Protein AF-A0A958A3I3-F1 (afdb_monomer)

Secondary structure (DSSP, 8-state):
-EEES---STHHHHHHHTT--EEE----S-HHHHHHHHHHT--SSEEE---TTEE--HHHHHHHHHHHHH--SSEEEEEEEEPPSSTTPPPEEEEEEEEEETTS----BSSSS-BSHHHHHHTT--EEEEEEEEEE------HHHHHHHHHHHHHHHHHHHHH-TT-HHHHHHHHHHHHHTT-HHHHHHHHHHHHTS--TT--HHHHHHHHHHHHHHHHHTT-HHHHHHHHHHHHHHSTT-HHHHHHHHHHHHHTT-HHHHHHHHHHHTTS-S-SSS-PPPTTHHHHHHHHHHHHHHHHHHHTT-HHHHHHHHHHHHHHS-GGGHHHHHHHHHHHHHHTT-HHHHHHHHHHHHHT-

Foldseek 3Di:
DAEDQDDPDCPVVVCVVVVHDYHYDHDPLAPQVSVQVVLVPDDDQKAFDDDPQKDADPVLVVQVVVCVVVVPWQWEWAKEWEDADDPPDDIDIDIAGGMGGHPLPFTWDDRPPTHRVVVCVVSVTGYYYDHRYMYGDPYPDPLVSLLVVLVSNLVSLVVVCVVVVLPLVSLLSNLVSCLSNVVLVSNLVSLCSCQVDDNVPDDPVSNLVSLVSNLVSCVSVVPLVSNQVSLVVNCVSPVLPLVSLVVNLVSCVVVLNLVSSLVSLVSSVPRDQDDPPDRDDPLPSLQSNLSSLLSVLVVCVVVLNLPSSLVSLVSSCVSDDLLPNLSSLQSNLVSCVSVVNNVSSVVSNVSSVVSD

pLDDT: mean 91.36, std 10.21, range [40.75, 98.75]

Radius of gyration: 27.77 Å; Cα contacts (8 Å, |Δi|>4): 495; chains: 1; bounding box: 60×49×81 Å

Structure (mmCIF, N/CA/C/O backbone):
data_AF-A0A958A3I3-F1
#
_entry.id   AF-A0A958A3I3-F1
#
loop_
_atom_site.group_PDB
_atom_site.id
_atom_site.type_symbol
_atom_site.label_atom_id
_atom_site.label_alt_id
_atom_site.label_comp_id
_atom_site.label_asym_id
_atom_site.label_entity_id
_atom_site.label_seq_id
_atom_site.pdbx_PDB_ins_code
_atom_site.Cartn_x
_atom_site.Cartn_y
_atom_site.Cartn_z
_atom_site.occupancy
_atom_site.B_iso_or_equiv
_atom_site.auth_seq_id
_atom_site.auth_comp_id
_atom_site.auth_asym_id
_atom_site.auth_atom_id
_atom_site.pdbx_PDB_model_num
ATOM 1 N N . ILE A 1 1 ? 15.205 6.324 -29.341 1.00 93.69 1 ILE A N 1
ATOM 2 C CA . ILE A 1 1 ? 14.566 5.136 -29.962 1.00 93.69 1 ILE A CA 1
ATOM 3 C C . ILE A 1 1 ? 13.260 4.927 -29.231 1.00 93.69 1 ILE A C 1
ATOM 5 O O . ILE A 1 1 ? 13.263 5.082 -28.020 1.00 93.69 1 ILE A O 1
ATOM 9 N N . ILE A 1 2 ? 12.173 4.639 -29.939 1.00 95.44 2 ILE A N 1
ATOM 10 C CA . ILE A 1 2 ? 10.884 4.308 -29.327 1.00 95.44 2 ILE A CA 1
ATOM 11 C C . ILE A 1 2 ? 10.474 2.937 -29.846 1.00 95.44 2 ILE A C 1
ATOM 13 O O . ILE A 1 2 ? 10.465 2.722 -31.059 1.00 95.44 2 ILE A O 1
ATOM 17 N N . VAL A 1 3 ? 10.165 2.022 -28.932 1.00 96.06 3 VAL A N 1
ATOM 18 C CA . VAL A 1 3 ? 9.520 0.749 -29.254 1.00 96.06 3 VAL A CA 1
ATOM 19 C C . VAL A 1 3 ? 8.040 0.911 -28.951 1.00 96.06 3 VAL A C 1
ATOM 21 O O . VAL A 1 3 ? 7.637 0.968 -27.794 1.00 96.06 3 VAL A O 1
ATOM 24 N N . ASP A 1 4 ? 7.247 1.047 -30.007 1.00 95.88 4 ASP A N 1
ATOM 25 C CA . ASP A 1 4 ? 5.800 1.141 -29.918 1.00 95.88 4 ASP A CA 1
ATOM 26 C C . ASP A 1 4 ? 5.189 -0.255 -29.789 1.00 95.88 4 ASP A C 1
ATOM 28 O O . ASP A 1 4 ? 5.532 -1.164 -30.553 1.00 95.88 4 ASP A O 1
ATOM 32 N N . THR A 1 5 ? 4.284 -0.416 -28.824 1.00 94.69 5 THR A N 1
ATOM 33 C CA . THR A 1 5 ? 3.650 -1.705 -28.511 1.00 94.69 5 THR A CA 1
ATOM 34 C C . THR A 1 5 ? 2.234 -1.853 -29.073 1.00 94.69 5 THR A C 1
ATOM 36 O O . THR A 1 5 ? 1.539 -2.815 -28.745 1.00 94.69 5 THR A O 1
ATOM 39 N N . GLY A 1 6 ? 1.818 -0.939 -29.959 1.00 94.00 6 GLY A N 1
ATOM 40 C CA . GLY A 1 6 ? 0.502 -0.944 -30.597 1.00 94.00 6 GLY A CA 1
ATOM 41 C C . GLY A 1 6 ? -0.321 0.318 -30.341 1.00 94.00 6 GLY A C 1
ATOM 42 O O . GLY A 1 6 ? -1.536 0.212 -30.173 1.00 94.00 6 GLY A O 1
ATOM 43 N N . SER A 1 7 ? 0.305 1.499 -30.298 1.00 93.50 7 SER A N 1
ATOM 44 C CA . SER A 1 7 ? -0.432 2.766 -30.204 1.00 93.50 7 SER A CA 1
ATOM 45 C C . SER A 1 7 ? -1.344 2.943 -31.421 1.00 93.50 7 SER A C 1
ATOM 47 O O . SER A 1 7 ? -0.941 2.689 -32.557 1.00 93.50 7 SER A O 1
ATOM 49 N N . THR A 1 8 ? -2.578 3.391 -31.188 1.00 94.31 8 THR A N 1
ATOM 50 C CA . THR A 1 8 ? -3.593 3.602 -32.243 1.00 94.31 8 THR A CA 1
ATOM 51 C C . THR A 1 8 ? -3.912 5.076 -32.489 1.00 94.31 8 THR A C 1
ATOM 53 O O . THR A 1 8 ? -4.664 5.401 -33.406 1.00 94.31 8 THR A O 1
ATOM 56 N N . ASP A 1 9 ? -3.329 5.966 -31.690 1.00 94.50 9 ASP A N 1
ATOM 57 C CA . ASP A 1 9 ? -3.461 7.413 -31.797 1.00 94.50 9 ASP A CA 1
ATOM 58 C C . ASP A 1 9 ? -2.262 8.039 -32.543 1.00 94.50 9 ASP A C 1
ATOM 60 O O . ASP A 1 9 ? -1.478 7.370 -33.224 1.00 94.50 9 ASP A O 1
ATOM 64 N N . HIS A 1 10 ? -2.101 9.358 -32.426 1.00 96.12 10 HIS A N 1
ATOM 65 C CA . HIS A 1 10 ? -1.031 10.099 -33.093 1.00 96.12 10 HIS A CA 1
ATOM 66 C C . HIS A 1 10 ? 0.358 9.930 -32.448 1.00 96.12 10 HIS A C 1
ATOM 68 O O . HIS A 1 10 ? 1.307 10.558 -32.925 1.00 96.12 10 HIS A O 1
ATOM 74 N N . THR A 1 11 ? 0.526 9.083 -31.421 1.00 94.75 11 THR A N 1
ATOM 75 C CA . THR A 1 11 ? 1.795 8.911 -30.685 1.00 94.75 11 THR A CA 1
ATOM 76 C C . THR A 1 11 ? 2.975 8.639 -31.620 1.00 94.75 11 THR A C 1
ATOM 78 O O . THR A 1 11 ? 3.989 9.339 -31.574 1.00 94.75 11 THR A O 1
ATOM 81 N N . VAL A 1 12 ? 2.835 7.685 -32.547 1.00 96.25 12 VAL A N 1
ATOM 82 C CA . VAL A 1 12 ? 3.904 7.328 -33.499 1.00 96.25 12 VAL A CA 1
ATOM 83 C C . VAL A 1 12 ? 4.212 8.469 -34.472 1.00 96.25 12 VAL A C 1
ATOM 85 O O . VAL A 1 12 ? 5.377 8.711 -34.802 1.00 96.25 12 VAL A O 1
ATOM 88 N N . GLN A 1 13 ? 3.180 9.166 -34.949 1.00 97.06 13 GLN A N 1
ATOM 89 C CA . GLN A 1 13 ? 3.338 10.293 -35.867 1.00 97.06 13 GLN A CA 1
ATOM 90 C C . GLN A 1 13 ? 4.115 11.432 -35.196 1.00 97.06 13 GLN A C 1
ATOM 92 O O . GLN A 1 13 ? 5.077 11.933 -35.776 1.00 97.06 13 GLN A O 1
ATOM 97 N N . ILE A 1 14 ? 3.736 11.785 -33.965 1.00 96.81 14 ILE A N 1
ATOM 98 C CA . ILE A 1 14 ? 4.395 12.817 -33.158 1.00 96.81 14 ILE A CA 1
ATOM 99 C C . ILE A 1 14 ? 5.845 12.415 -32.868 1.00 96.81 14 ILE A C 1
ATOM 101 O O . ILE A 1 14 ? 6.768 13.183 -33.126 1.00 96.81 14 ILE A O 1
ATOM 105 N N . ALA A 1 15 ? 6.085 11.183 -32.415 1.00 96.00 15 ALA A N 1
ATOM 106 C CA . ALA A 1 15 ? 7.435 10.681 -32.166 1.00 96.00 15 ALA A CA 1
ATOM 107 C C . ALA A 1 15 ? 8.354 10.850 -33.391 1.00 96.00 15 ALA A C 1
ATOM 109 O O . ALA A 1 15 ? 9.480 11.344 -33.281 1.00 96.00 15 ALA A O 1
ATOM 110 N N . ARG A 1 16 ? 7.861 10.489 -34.582 1.00 96.94 16 ARG A N 1
ATOM 111 C CA . ARG A 1 16 ? 8.606 10.637 -35.840 1.00 96.94 16 ARG A CA 1
ATOM 112 C C . ARG A 1 16 ? 8.844 12.095 -36.223 1.00 96.94 16 ARG A C 1
ATOM 114 O O . ARG A 1 16 ? 9.926 12.387 -36.726 1.00 96.94 16 ARG A O 1
ATOM 121 N N . SER A 1 17 ? 7.900 13.007 -35.973 1.00 97.81 17 SER A N 1
ATOM 122 C CA . SER A 1 17 ? 8.107 14.434 -36.271 1.00 97.81 17 SER A CA 1
ATOM 123 C C . SER A 1 17 ? 9.214 15.064 -35.422 1.00 97.81 17 SER A C 1
ATOM 125 O O . SER A 1 17 ? 9.841 16.020 -35.861 1.00 97.81 17 SER A O 1
ATOM 127 N N . PHE A 1 18 ? 9.507 14.495 -34.248 1.00 96.56 18 PHE A N 1
ATOM 128 C CA . PHE A 1 18 ? 10.663 14.857 -33.418 1.00 96.56 18 PHE A CA 1
ATOM 129 C C . PHE A 1 18 ? 11.949 14.083 -33.773 1.00 96.56 18 PHE A C 1
ATOM 131 O O . PHE A 1 18 ? 12.939 14.155 -33.048 1.00 96.56 18 PHE A O 1
ATOM 138 N N . GLY A 1 19 ? 11.961 13.333 -34.881 1.00 96.06 19 GLY A N 1
ATOM 139 C CA . GLY A 1 19 ? 13.134 12.594 -35.356 1.00 96.06 19 GLY A CA 1
ATOM 140 C C . GLY A 1 19 ? 13.388 11.265 -34.641 1.00 96.06 19 GLY A C 1
ATOM 141 O O . GLY A 1 19 ? 14.461 10.678 -34.795 1.00 96.06 19 GLY A O 1
ATOM 142 N N . ALA A 1 20 ? 12.432 10.750 -33.859 1.00 95.44 20 ALA A N 1
ATOM 143 C CA . ALA A 1 20 ? 12.616 9.473 -33.184 1.00 95.44 20 ALA A CA 1
ATOM 144 C C . ALA A 1 20 ? 12.644 8.301 -34.181 1.00 95.44 20 ALA A C 1
ATOM 146 O O . ALA A 1 20 ? 11.758 8.138 -35.024 1.00 95.44 20 ALA A O 1
ATOM 147 N N . LYS A 1 21 ? 13.623 7.402 -34.019 1.00 95.19 21 LYS A N 1
ATOM 148 C CA . LYS A 1 21 ? 13.593 6.066 -34.629 1.00 95.19 21 LYS A CA 1
ATOM 149 C C . LYS A 1 21 ? 12.524 5.230 -33.923 1.00 95.19 21 LYS A C 1
ATOM 151 O O . LYS A 1 21 ? 12.750 4.788 -32.794 1.00 95.19 21 LYS A O 1
ATOM 156 N N . VAL A 1 22 ? 11.383 5.037 -34.584 1.00 96.50 22 VAL A N 1
ATOM 157 C CA . VAL A 1 22 ? 10.275 4.210 -34.082 1.00 96.50 22 VAL A CA 1
ATOM 158 C C . VAL A 1 22 ? 10.390 2.786 -34.623 1.00 96.50 22 VAL A C 1
ATOM 160 O O . VAL A 1 22 ? 10.509 2.580 -35.833 1.00 96.50 22 VAL A O 1
ATOM 163 N N . LYS A 1 23 ? 10.334 1.813 -33.718 1.00 96.19 23 LYS A N 1
ATOM 164 C CA . LYS A 1 23 ? 10.251 0.375 -33.977 1.00 96.19 23 LYS A CA 1
ATOM 165 C C . LYS A 1 23 ? 8.927 -0.142 -33.434 1.00 96.19 23 LYS A C 1
ATOM 167 O O . LYS A 1 23 ? 8.402 0.423 -32.484 1.00 96.19 23 LYS A O 1
ATOM 172 N N . TYR A 1 24 ? 8.412 -1.208 -34.030 1.00 96.44 24 TYR A N 1
ATOM 173 C CA . TYR A 1 24 ? 7.187 -1.847 -33.566 1.00 96.44 24 TYR A CA 1
ATOM 174 C C . TYR A 1 24 ? 7.528 -3.167 -32.900 1.00 96.44 24 TYR A C 1
ATOM 176 O O . TYR A 1 24 ? 8.283 -3.966 -33.456 1.00 96.44 24 TYR A O 1
ATOM 184 N N . PHE A 1 25 ? 6.939 -3.396 -31.738 1.00 96.38 25 PHE A N 1
ATOM 185 C CA . PHE A 1 25 ? 6.988 -4.662 -31.033 1.00 96.38 25 PHE A CA 1
ATOM 186 C C . PHE A 1 25 ? 5.559 -5.084 -30.730 1.00 96.38 25 PHE A C 1
ATOM 188 O O . PHE A 1 25 ? 4.802 -4.342 -30.116 1.00 96.38 25 PHE A O 1
ATOM 195 N N . ARG A 1 26 ? 5.153 -6.269 -31.183 1.00 95.62 26 ARG A N 1
ATOM 196 C CA . ARG A 1 26 ? 3.811 -6.766 -30.872 1.00 95.62 26 ARG A CA 1
ATOM 197 C C . ARG A 1 26 ? 3.706 -6.952 -29.359 1.00 95.62 26 ARG A C 1
ATOM 199 O O . ARG A 1 26 ? 4.540 -7.643 -28.789 1.00 95.62 26 ARG A O 1
ATOM 206 N N . TRP A 1 27 ? 2.682 -6.384 -28.724 1.00 94.19 27 TRP A N 1
ATOM 207 C CA . TRP A 1 27 ? 2.427 -6.624 -27.305 1.00 94.19 27 TRP A CA 1
ATOM 208 C C . TRP A 1 27 ? 2.256 -8.128 -27.030 1.00 94.19 27 TRP A C 1
ATOM 210 O O . TRP A 1 27 ? 1.377 -8.774 -27.607 1.00 94.19 27 TRP A O 1
ATOM 220 N N . VAL A 1 28 ? 3.114 -8.675 -26.165 1.00 93.56 28 VAL A N 1
ATOM 221 C CA . VAL A 1 28 ? 3.144 -10.100 -25.782 1.00 93.56 28 VAL A CA 1
ATOM 222 C C . VAL A 1 28 ? 2.874 -10.313 -24.292 1.00 93.56 28 VAL A C 1
ATOM 224 O O . VAL A 1 28 ? 3.283 -11.327 -23.743 1.00 93.56 28 VAL A O 1
ATOM 227 N N . ASN A 1 29 ? 2.189 -9.367 -23.637 1.00 93.12 29 ASN A N 1
ATOM 228 C CA . ASN A 1 29 ? 1.960 -9.393 -22.187 1.00 93.12 29 ASN A CA 1
ATOM 229 C C . ASN A 1 29 ? 3.255 -9.354 -21.354 1.00 93.12 29 ASN A C 1
ATOM 231 O O . ASN A 1 29 ? 3.304 -9.918 -20.269 1.00 93.12 29 ASN A O 1
ATOM 235 N N . ASP A 1 30 ? 4.293 -8.672 -21.844 1.00 95.00 30 ASP A N 1
ATOM 236 C CA . ASP A 1 30 ? 5.589 -8.579 -21.169 1.00 95.00 30 ASP A CA 1
ATOM 237 C C . ASP A 1 30 ? 6.223 -7.196 -21.407 1.00 95.00 30 ASP A C 1
ATOM 239 O O . ASP A 1 30 ? 6.660 -6.865 -22.517 1.00 95.00 30 ASP A O 1
ATOM 243 N N . PHE A 1 31 ? 6.247 -6.367 -20.357 1.00 94.75 31 PHE A N 1
ATOM 244 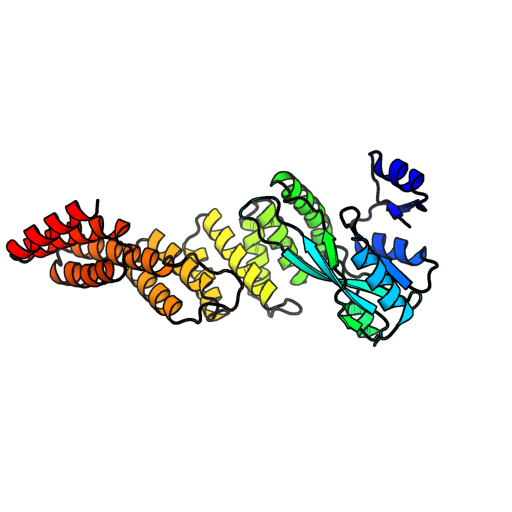C CA . PHE A 1 31 ? 6.878 -5.045 -20.381 1.00 94.75 31 PHE A CA 1
ATOM 245 C C . PHE A 1 31 ? 8.403 -5.133 -20.494 1.00 94.75 31 PHE A C 1
ATOM 247 O O . PHE A 1 31 ? 9.009 -4.334 -21.217 1.00 94.75 31 PHE A O 1
ATOM 254 N N . ALA A 1 32 ? 9.030 -6.106 -19.828 1.00 96.44 32 ALA A N 1
ATOM 255 C CA . ALA A 1 32 ? 10.469 -6.317 -19.912 1.00 96.44 32 ALA A CA 1
ATOM 256 C C . ALA A 1 32 ? 10.892 -6.677 -21.338 1.00 96.44 32 ALA A C 1
ATOM 258 O O . ALA A 1 32 ? 11.868 -6.119 -21.835 1.00 96.44 32 ALA A O 1
ATOM 259 N N . ALA A 1 33 ? 10.137 -7.529 -22.035 1.00 96.75 33 ALA A N 1
ATOM 260 C CA . ALA A 1 33 ? 10.409 -7.892 -23.421 1.00 96.75 33 ALA A CA 1
ATOM 261 C C . ALA A 1 33 ? 10.421 -6.658 -24.337 1.00 96.75 33 ALA A C 1
ATOM 263 O O . ALA A 1 33 ? 11.392 -6.443 -25.065 1.00 96.75 33 ALA A O 1
ATOM 264 N N . ALA A 1 34 ? 9.407 -5.792 -24.238 1.00 95.19 34 ALA A N 1
ATOM 265 C CA . ALA A 1 34 ? 9.340 -4.560 -25.028 1.00 95.19 34 ALA A CA 1
ATOM 266 C C . ALA A 1 34 ? 10.512 -3.606 -24.728 1.00 95.19 34 ALA A C 1
ATOM 268 O O . ALA A 1 34 ? 11.124 -3.048 -25.644 1.00 95.19 34 ALA A O 1
ATOM 269 N N . ARG A 1 35 ? 10.880 -3.446 -23.449 1.00 95.44 35 ARG A N 1
ATOM 270 C CA . ARG A 1 35 ? 12.047 -2.638 -23.056 1.00 95.44 35 ARG A CA 1
ATOM 271 C C . ARG A 1 35 ? 13.353 -3.230 -23.565 1.00 95.44 35 ARG A C 1
ATOM 273 O O . ARG A 1 35 ? 14.199 -2.489 -24.062 1.00 95.44 35 ARG A O 1
ATOM 280 N N . ASN A 1 36 ? 13.512 -4.546 -23.489 1.00 96.94 36 ASN A N 1
ATOM 281 C CA . ASN A 1 36 ? 14.707 -5.242 -23.953 1.00 96.94 36 ASN A CA 1
ATOM 282 C C . ASN A 1 36 ? 14.878 -5.112 -25.475 1.00 96.94 36 ASN A C 1
ATOM 284 O O . ASN A 1 36 ? 16.004 -4.931 -25.935 1.00 96.94 36 ASN A O 1
ATOM 288 N N . GLU A 1 37 ? 13.794 -5.089 -26.260 1.00 96.50 37 GLU A N 1
ATOM 289 C CA . GLU A 1 37 ? 13.874 -4.730 -27.685 1.00 96.50 37 GLU A CA 1
ATOM 290 C C . GLU A 1 37 ? 14.379 -3.299 -27.904 1.00 96.50 37 GLU A C 1
ATOM 292 O O . GLU A 1 37 ? 15.164 -3.052 -28.821 1.00 96.50 37 GLU A O 1
ATOM 297 N N . SER A 1 38 ? 14.000 -2.348 -27.043 1.00 94.31 38 SER A N 1
ATOM 298 C CA . SER A 1 38 ? 14.502 -0.972 -27.155 1.00 94.31 38 SER A CA 1
ATOM 299 C C . SER A 1 38 ? 16.007 -0.874 -26.880 1.00 94.31 38 SER A C 1
ATOM 301 O O . SER A 1 38 ? 16.702 -0.123 -27.568 1.00 94.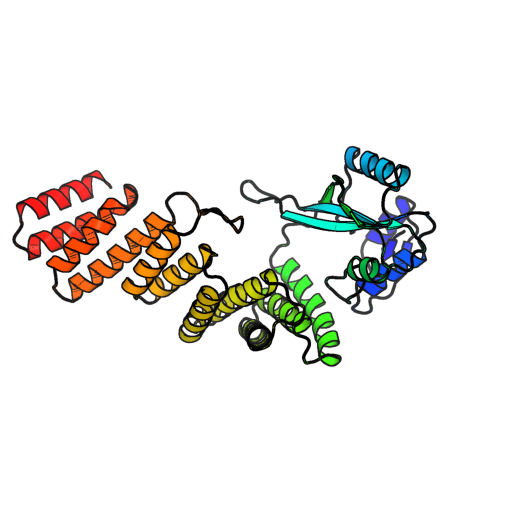31 38 SER A O 1
ATOM 303 N N . ILE A 1 39 ? 16.525 -1.679 -25.942 1.00 95.06 39 ILE A N 1
ATOM 304 C CA . ILE A 1 39 ? 17.954 -1.732 -25.597 1.00 95.06 39 ILE A CA 1
ATOM 305 C C . ILE A 1 39 ? 18.775 -2.277 -26.770 1.00 95.06 39 ILE A C 1
ATOM 307 O O . ILE A 1 39 ? 19.812 -1.707 -27.095 1.00 95.06 39 ILE A O 1
ATOM 311 N N . LYS A 1 40 ? 18.303 -3.330 -27.454 1.00 94.56 40 LYS A N 1
ATOM 312 C CA . LYS A 1 40 ? 19.000 -3.933 -28.612 1.00 94.56 40 LYS A CA 1
ATOM 313 C C . LYS A 1 40 ? 19.249 -2.945 -29.752 1.00 94.56 40 LYS A C 1
ATOM 315 O O . LYS A 1 40 ? 20.187 -3.102 -30.526 1.00 94.56 40 LYS A O 1
ATOM 320 N N . GLU A 1 41 ? 18.392 -1.939 -29.877 1.00 93.50 41 GLU A N 1
ATOM 321 C CA . GLU A 1 41 ? 18.482 -0.921 -30.922 1.00 93.50 41 GLU A CA 1
ATOM 322 C C . GLU A 1 41 ? 19.375 0.265 -30.523 1.00 93.50 41 GLU A C 1
ATOM 324 O O . GLU A 1 41 ? 19.682 1.104 -31.378 1.00 93.50 41 GLU A O 1
ATOM 329 N N . ALA A 1 42 ? 19.769 0.366 -29.248 1.00 93.56 42 ALA A N 1
ATOM 330 C CA . ALA A 1 42 ? 20.578 1.459 -28.724 1.00 93.56 42 ALA A CA 1
ATOM 331 C C . ALA A 1 42 ? 22.037 1.348 -29.190 1.00 93.56 42 ALA A C 1
ATOM 333 O O . ALA A 1 42 ? 22.690 0.326 -29.007 1.00 93.56 42 ALA A O 1
ATOM 334 N N . GLN A 1 43 ? 22.554 2.430 -29.780 1.00 92.69 43 GLN A N 1
ATOM 335 C CA . GLN A 1 43 ? 23.907 2.487 -30.357 1.00 92.69 43 GLN A CA 1
ATOM 336 C C . GLN A 1 43 ? 24.879 3.369 -29.564 1.00 92.69 43 GLN A C 1
ATOM 338 O O . GLN A 1 43 ? 26.060 3.402 -29.882 1.00 92.69 43 GLN A O 1
ATOM 343 N N . GLY A 1 44 ? 24.390 4.116 -28.571 1.00 94.44 44 GLY A N 1
ATOM 344 C CA . GLY A 1 44 ? 25.251 4.938 -27.721 1.00 94.44 44 GLY A CA 1
ATOM 345 C C . GLY A 1 44 ? 26.026 4.092 -26.712 1.00 94.44 44 GLY A C 1
ATOM 346 O O . GLY A 1 44 ? 25.587 2.997 -26.363 1.00 94.44 44 GLY A O 1
ATOM 347 N N . ASP A 1 45 ? 27.130 4.631 -26.191 1.00 96.62 45 ASP A N 1
ATOM 348 C CA . ASP A 1 45 ? 27.923 3.999 -25.120 1.00 96.62 45 ASP A CA 1
ATOM 349 C C . ASP A 1 45 ? 27.138 3.865 -23.806 1.00 96.62 45 ASP A C 1
ATOM 351 O O . ASP A 1 45 ? 27.448 3.035 -22.952 1.00 96.62 45 ASP A O 1
ATOM 355 N N . TRP A 1 46 ? 26.098 4.685 -23.655 1.00 97.56 46 TRP A N 1
ATOM 356 C CA . TRP A 1 46 ? 25.186 4.705 -22.522 1.00 97.56 46 TRP A CA 1
ATOM 357 C C . TRP A 1 46 ? 23.742 4.575 -22.996 1.00 97.56 46 TRP A C 1
ATOM 359 O O . TRP A 1 46 ? 23.347 5.145 -24.016 1.00 97.56 46 TRP A O 1
ATOM 369 N N . VAL A 1 47 ? 22.943 3.866 -22.207 1.00 97.25 47 VAL A N 1
ATOM 370 C CA . VAL A 1 47 ? 21.495 3.762 -22.354 1.00 97.25 47 VAL A CA 1
ATOM 371 C C . VAL A 1 47 ? 20.843 4.547 -21.226 1.00 97.25 47 VAL A C 1
ATOM 373 O O . VAL A 1 47 ? 21.083 4.283 -20.049 1.00 97.25 47 VAL A O 1
ATOM 376 N N . PHE A 1 48 ? 19.994 5.499 -21.601 1.00 96.38 48 PHE A N 1
ATOM 377 C CA . PHE A 1 48 ? 19.087 6.194 -20.698 1.00 96.38 48 PHE A CA 1
ATOM 378 C C . PHE A 1 48 ? 17.653 5.890 -21.126 1.00 96.38 48 PHE A C 1
ATOM 380 O O . PHE A 1 48 ? 17.302 6.139 -22.282 1.00 96.38 48 PHE A O 1
ATOM 387 N N . TRP A 1 49 ? 16.844 5.323 -20.230 1.00 94.88 49 TRP A N 1
ATOM 388 C CA . TRP A 1 49 ? 15.474 4.917 -20.549 1.00 94.88 49 TRP A CA 1
ATOM 389 C C . TRP A 1 49 ? 14.436 5.784 -19.832 1.00 94.88 49 TRP A C 1
ATOM 391 O O . TRP A 1 49 ? 14.603 6.175 -18.674 1.00 94.88 49 TRP A O 1
ATOM 401 N N . MET A 1 50 ? 13.340 6.060 -20.535 1.00 93.31 50 MET A N 1
ATOM 402 C CA . MET A 1 50 ? 12.247 6.917 -20.082 1.00 93.31 50 MET A CA 1
ATOM 403 C C . MET A 1 50 ? 10.904 6.277 -20.408 1.00 93.31 50 MET A C 1
ATOM 405 O O . MET A 1 50 ? 10.771 5.618 -21.443 1.00 93.31 50 MET A O 1
ATOM 409 N N . ASP A 1 51 ? 9.927 6.505 -19.540 1.00 91.56 51 ASP A N 1
ATOM 410 C CA . ASP A 1 51 ? 8.525 6.259 -19.843 1.00 91.56 51 ASP A CA 1
ATOM 411 C C . ASP A 1 51 ? 7.976 7.436 -20.678 1.00 91.56 51 ASP A C 1
ATOM 413 O O . ASP A 1 51 ? 8.566 8.520 -20.729 1.00 91.56 51 ASP A O 1
ATOM 417 N N . ALA A 1 52 ? 6.869 7.230 -21.397 1.00 89.44 52 ALA A N 1
ATOM 418 C CA . ALA A 1 52 ? 6.315 8.246 -22.306 1.00 89.44 52 ALA A CA 1
ATOM 419 C C . ALA A 1 52 ? 5.765 9.491 -21.576 1.00 89.44 52 ALA A C 1
ATOM 421 O O . ALA A 1 52 ? 5.562 10.538 -22.189 1.00 89.44 52 ALA A O 1
ATOM 422 N N . ASP A 1 53 ? 5.528 9.367 -20.274 1.00 89.19 53 ASP A N 1
ATOM 423 C CA . ASP A 1 53 ? 5.048 10.388 -19.350 1.00 89.19 53 ASP A CA 1
ATOM 424 C C . ASP A 1 53 ? 6.161 10.965 -18.456 1.00 89.19 53 ASP A C 1
ATOM 426 O O . ASP A 1 53 ? 5.874 11.761 -17.563 1.00 89.19 53 ASP A O 1
ATOM 430 N N . ASP A 1 54 ? 7.430 10.647 -18.720 1.00 93.00 54 ASP A N 1
ATOM 431 C CA . ASP A 1 54 ? 8.569 11.265 -18.040 1.00 93.00 54 ASP A CA 1
ATOM 432 C C . ASP A 1 54 ? 9.006 12.577 -18.722 1.00 93.00 54 ASP A C 1
ATOM 434 O O . ASP A 1 54 ? 8.995 12.726 -19.949 1.00 93.00 54 ASP A O 1
ATOM 438 N N . ARG A 1 55 ? 9.476 13.540 -17.924 1.00 92.81 55 ARG A N 1
ATOM 439 C CA . ARG A 1 55 ? 10.074 14.804 -18.368 1.00 92.81 55 ARG A CA 1
ATOM 440 C C . ARG A 1 55 ? 11.408 15.066 -17.685 1.00 92.81 55 ARG A C 1
ATOM 442 O O . ARG A 1 55 ? 11.643 14.700 -16.537 1.00 92.81 55 ARG A O 1
ATOM 449 N N . LEU A 1 56 ? 12.285 15.746 -18.420 1.00 93.50 56 LEU A N 1
ATOM 450 C CA . LEU A 1 56 ? 13.576 16.210 -17.923 1.00 93.50 56 LEU A CA 1
ATOM 451 C C . LEU A 1 56 ? 13.593 17.733 -17.893 1.00 93.50 56 LEU A C 1
ATOM 453 O O . LEU A 1 56 ? 13.244 18.384 -18.881 1.00 93.50 56 LEU A O 1
ATOM 457 N N . SER A 1 57 ? 14.078 18.296 -16.792 1.00 92.62 57 SER A N 1
ATOM 458 C CA . SER A 1 57 ? 14.436 19.710 -16.734 1.00 92.62 57 SER A CA 1
ATOM 459 C C . SER A 1 57 ? 15.785 19.965 -17.439 1.00 92.62 57 SER A C 1
ATOM 461 O O . SER A 1 57 ? 16.610 19.047 -17.553 1.00 92.62 57 SER A O 1
ATOM 463 N N . PRO A 1 58 ? 16.080 21.203 -17.883 1.00 94.56 58 PRO A N 1
ATOM 464 C CA . PRO A 1 58 ? 17.403 21.555 -18.414 1.00 94.56 58 PRO A CA 1
ATOM 465 C C . PRO A 1 58 ? 18.556 21.265 -17.435 1.00 94.56 58 PRO A C 1
ATOM 467 O O . PRO A 1 58 ? 19.658 20.886 -17.841 1.00 94.56 58 PRO A O 1
ATOM 470 N N . GLU A 1 59 ? 18.291 21.401 -16.136 1.00 93.75 59 GLU A N 1
ATOM 471 C CA . GLU A 1 59 ? 19.233 21.076 -15.066 1.00 93.75 59 GLU A CA 1
ATOM 472 C C . GLU A 1 59 ? 19.500 19.565 -15.003 1.00 93.75 59 GLU A C 1
ATOM 474 O O . GLU A 1 59 ? 20.657 19.140 -15.020 1.00 93.75 59 GLU A O 1
ATOM 479 N N . THR A 1 60 ? 18.445 18.742 -15.052 1.00 93.69 60 THR A N 1
ATOM 480 C CA . THR A 1 60 ? 18.542 17.274 -15.123 1.00 93.69 60 THR A CA 1
ATOM 481 C C . THR A 1 60 ? 19.376 16.830 -16.326 1.00 93.69 60 THR A C 1
ATOM 483 O O . THR A 1 60 ? 20.242 15.967 -16.192 1.00 93.69 60 THR A O 1
ATOM 486 N N . VAL A 1 61 ? 19.175 17.443 -17.498 1.00 95.00 61 VAL A N 1
ATOM 487 C CA . VAL A 1 61 ? 19.970 17.143 -18.705 1.00 95.00 61 VAL A CA 1
ATOM 488 C C . VAL A 1 61 ? 21.454 17.453 -18.489 1.00 95.00 61 VAL A C 1
ATOM 490 O O . VAL A 1 61 ? 22.316 16.699 -18.943 1.00 95.00 61 VAL A O 1
ATOM 493 N N . THR A 1 62 ? 21.768 18.542 -17.785 1.00 95.88 62 THR A N 1
ATOM 494 C CA . THR A 1 62 ? 23.153 18.911 -17.463 1.00 95.88 62 THR A CA 1
ATOM 495 C C . THR A 1 62 ? 23.796 17.878 -16.538 1.00 95.88 62 THR A C 1
ATOM 497 O O . THR A 1 62 ? 24.891 17.398 -16.836 1.00 95.88 62 THR A O 1
ATOM 500 N N . ARG A 1 63 ? 23.088 17.456 -15.482 1.00 95.06 63 ARG A N 1
ATOM 501 C CA . ARG A 1 63 ? 23.555 16.404 -14.565 1.00 95.06 63 ARG A CA 1
ATOM 502 C C . ARG A 1 63 ? 23.736 15.052 -15.258 1.00 95.06 63 ARG A C 1
ATOM 504 O O . ARG A 1 63 ? 24.752 14.397 -15.053 1.00 95.06 63 ARG A O 1
ATOM 511 N N . LEU A 1 64 ? 22.808 14.657 -16.134 1.00 95.38 64 LEU A N 1
ATOM 512 C CA . LEU A 1 64 ? 22.924 13.428 -16.935 1.00 95.38 64 LEU A CA 1
ATOM 513 C C . LEU A 1 64 ? 24.210 13.421 -17.770 1.00 95.38 64 LEU A C 1
ATOM 515 O O . LEU A 1 64 ? 24.947 12.436 -17.765 1.00 95.38 64 LEU A O 1
ATOM 519 N N . LYS A 1 65 ? 24.515 14.534 -18.449 1.00 95.50 65 LYS A N 1
ATOM 520 C CA . LYS A 1 65 ? 25.759 14.671 -19.221 1.00 95.50 65 LYS A CA 1
ATOM 521 C C . LYS A 1 65 ? 26.995 14.566 -18.329 1.00 95.50 65 LYS A C 1
ATOM 523 O O . LYS A 1 65 ? 27.952 13.900 -18.709 1.00 95.50 65 LYS A O 1
ATOM 528 N N . GLN A 1 66 ? 26.975 15.186 -17.150 1.00 95.31 66 GLN A N 1
ATOM 529 C CA . GLN A 1 66 ? 28.076 15.092 -16.188 1.00 95.31 66 GLN A CA 1
ATOM 530 C C . GLN A 1 66 ? 28.279 13.657 -15.692 1.00 95.31 66 GLN A C 1
ATOM 532 O O . GLN A 1 66 ? 29.411 13.185 -15.698 1.00 95.31 66 GLN A O 1
ATOM 537 N N . ALA A 1 67 ? 27.211 12.936 -15.338 1.00 95.00 67 ALA A N 1
ATOM 538 C CA . ALA A 1 67 ? 27.299 11.540 -14.907 1.00 95.00 67 ALA A CA 1
ATOM 539 C C . ALA A 1 67 ? 27.930 10.645 -15.988 1.00 95.00 67 ALA A C 1
ATOM 541 O O . ALA A 1 67 ? 28.831 9.860 -15.694 1.00 95.00 67 ALA A O 1
ATOM 542 N N . VAL A 1 68 ? 27.523 10.831 -17.248 1.00 95.94 68 VAL A N 1
ATOM 543 C CA . VAL A 1 68 ? 28.092 10.125 -18.408 1.00 95.94 68 VAL A CA 1
ATOM 544 C C . VAL A 1 68 ? 29.581 10.435 -18.601 1.00 95.94 68 VAL A C 1
ATOM 546 O O . VAL A 1 68 ? 30.361 9.514 -18.837 1.00 95.94 68 VAL A O 1
ATOM 549 N N . ILE A 1 69 ? 29.985 11.707 -18.492 1.00 95.56 69 ILE A N 1
ATOM 550 C CA . ILE A 1 69 ? 31.386 12.136 -18.657 1.00 95.56 69 ILE A CA 1
ATOM 551 C C . ILE A 1 69 ? 32.263 11.617 -17.513 1.00 95.56 69 ILE A C 1
ATOM 553 O O . ILE A 1 69 ? 33.362 11.126 -17.758 1.00 95.56 69 ILE A O 1
ATOM 557 N N . CYS A 1 70 ? 31.788 11.721 -16.270 1.00 93.56 70 CYS A N 1
ATOM 558 C CA . CYS A 1 70 ? 32.521 11.266 -15.093 1.00 93.56 70 CYS A CA 1
ATOM 559 C C . CYS A 1 70 ? 32.677 9.741 -15.076 1.00 93.56 70 CYS A C 1
ATOM 561 O O . CYS A 1 70 ? 33.736 9.247 -14.698 1.00 93.56 70 CYS A O 1
ATOM 563 N N . GLY A 1 71 ? 31.631 8.998 -15.461 1.00 92.19 71 GLY A N 1
ATOM 564 C CA . GLY A 1 71 ? 31.691 7.552 -15.689 1.00 92.19 71 GLY A CA 1
ATOM 565 C C . GLY A 1 71 ? 32.170 6.716 -14.496 1.00 92.19 71 GLY A C 1
ATOM 566 O O . GLY A 1 71 ? 32.766 5.663 -14.709 1.00 92.19 71 GLY A O 1
ATOM 567 N N . GLN A 1 72 ? 31.924 7.188 -13.269 1.00 94.00 72 GLN A N 1
ATOM 568 C CA . GLN A 1 72 ? 32.371 6.593 -11.998 1.00 94.00 72 GLN A CA 1
ATOM 569 C C . GLN A 1 72 ? 31.746 5.229 -11.666 1.00 94.00 72 GLN A C 1
ATOM 571 O O . GLN A 1 72 ? 32.243 4.542 -10.779 1.00 94.00 72 GLN A O 1
ATOM 576 N N . ALA A 1 73 ? 30.655 4.859 -12.335 1.00 96.44 73 ALA A N 1
ATOM 577 C CA . ALA A 1 73 ? 29.968 3.586 -12.155 1.00 96.44 73 ALA A CA 1
ATOM 578 C C . ALA A 1 73 ? 29.539 3.007 -13.512 1.00 96.44 73 ALA A C 1
ATOM 580 O O . ALA A 1 73 ? 29.605 3.686 -14.537 1.00 96.44 73 ALA A O 1
ATOM 581 N N . ASP A 1 74 ? 29.077 1.761 -13.522 1.00 97.88 74 ASP A N 1
ATOM 582 C CA . ASP A 1 74 ? 28.505 1.108 -14.702 1.00 97.88 74 ASP A CA 1
ATOM 583 C C . ASP A 1 74 ? 27.021 1.446 -14.880 1.00 97.88 74 ASP A C 1
ATOM 585 O O . ASP A 1 74 ? 26.514 1.480 -16.004 1.00 97.88 74 ASP A O 1
ATOM 589 N N . ALA A 1 75 ? 26.320 1.713 -13.776 1.00 97.44 75 ALA A N 1
ATOM 590 C CA . ALA A 1 75 ? 24.921 2.108 -13.766 1.00 97.44 75 ALA A CA 1
ATOM 591 C C . ALA A 1 75 ? 24.602 3.121 -12.660 1.00 97.44 75 ALA A C 1
ATOM 593 O O . ALA A 1 75 ? 25.245 3.167 -11.610 1.00 97.44 75 ALA A O 1
ATOM 594 N N . TYR A 1 76 ? 23.562 3.915 -12.896 1.00 97.12 76 TYR A N 1
ATOM 595 C CA . TYR A 1 76 ? 23.145 5.005 -12.031 1.00 97.12 76 TYR A CA 1
ATOM 596 C C . TYR A 1 76 ? 21.662 4.925 -11.677 1.00 97.12 76 TYR A C 1
ATOM 598 O O . TYR A 1 76 ? 20.784 4.815 -12.543 1.00 97.12 76 TYR A O 1
ATOM 606 N N . ILE A 1 77 ? 21.394 5.038 -10.379 1.00 96.44 77 ILE A N 1
ATOM 607 C CA . ILE A 1 77 ? 20.060 5.201 -9.811 1.00 96.44 77 ILE A CA 1
ATOM 608 C C . ILE A 1 77 ? 19.704 6.690 -9.829 1.00 96.44 77 ILE A C 1
ATOM 610 O O . ILE A 1 77 ? 20.469 7.532 -9.355 1.00 96.44 77 ILE A O 1
ATOM 614 N N . CYS A 1 78 ? 18.546 6.999 -10.407 1.00 95.50 78 CYS A N 1
ATOM 615 C CA . CYS A 1 78 ? 17.973 8.336 -10.509 1.00 95.50 78 CYS A CA 1
ATOM 616 C C . CYS A 1 78 ? 16.647 8.380 -9.747 1.00 95.50 78 CYS A C 1
ATOM 618 O O . CYS A 1 78 ? 15.923 7.380 -9.682 1.00 95.50 78 CYS A O 1
ATOM 620 N N . ARG A 1 79 ? 16.306 9.560 -9.235 1.00 94.56 79 ARG A N 1
ATOM 621 C CA . ARG A 1 79 ? 15.043 9.805 -8.548 1.00 94.56 79 ARG A CA 1
ATOM 622 C C . ARG A 1 79 ? 13.953 10.113 -9.571 1.00 94.56 79 ARG A C 1
ATOM 624 O O . ARG A 1 79 ? 14.093 11.037 -10.364 1.00 94.56 79 ARG A O 1
ATOM 631 N N . VAL A 1 80 ? 12.851 9.379 -9.540 1.00 91.62 80 VAL A N 1
ATOM 632 C CA . VAL A 1 80 ? 11.640 9.676 -10.316 1.00 91.62 80 VAL A CA 1
ATOM 633 C C . VAL A 1 80 ? 10.631 10.316 -9.372 1.00 91.62 80 VAL A C 1
ATOM 635 O O . VAL A 1 80 ? 10.329 9.737 -8.332 1.00 91.62 80 VAL A O 1
ATOM 638 N N . VAL A 1 81 ? 10.134 11.508 -9.696 1.00 89.44 81 VAL A N 1
ATOM 639 C CA . VAL A 1 81 ? 9.235 12.292 -8.838 1.00 89.44 81 VAL A CA 1
ATOM 640 C C . VAL A 1 81 ? 7.903 12.486 -9.538 1.00 89.44 81 VAL A C 1
ATOM 642 O O . VAL A 1 81 ? 7.841 13.073 -10.609 1.00 89.44 81 VAL A O 1
ATOM 645 N N . SER A 1 82 ? 6.825 12.024 -8.913 1.00 84.25 82 SER A N 1
ATOM 646 C CA . SER A 1 82 ? 5.457 12.331 -9.328 1.00 84.25 82 SER A CA 1
ATOM 647 C C . SER A 1 82 ? 4.939 13.494 -8.492 1.00 84.25 82 SER A C 1
ATOM 649 O O . SER A 1 82 ? 4.896 13.402 -7.261 1.00 84.25 82 SER A O 1
ATOM 651 N N . GLN A 1 83 ? 4.566 14.600 -9.137 1.00 71.44 83 GLN A N 1
ATOM 652 C CA . GLN A 1 83 ? 3.957 15.726 -8.432 1.00 71.44 83 GLN A CA 1
ATOM 653 C C . GLN A 1 83 ? 2.453 15.505 -8.277 1.00 71.44 83 GLN A C 1
ATOM 655 O O . GLN A 1 83 ? 1.740 15.297 -9.257 1.00 71.44 83 GLN A O 1
ATOM 660 N N . GLY A 1 84 ? 1.974 15.578 -7.037 1.00 62.66 84 GLY A N 1
ATOM 661 C CA . GLY A 1 84 ? 0.550 15.591 -6.744 1.00 62.66 84 GLY A CA 1
ATOM 662 C C . GLY A 1 84 ? -0.135 16.814 -7.360 1.00 62.66 84 GLY A C 1
ATOM 663 O O . GLY A 1 84 ? 0.362 17.934 -7.251 1.00 62.66 84 GLY A O 1
ATOM 664 N N . GLN A 1 85 ? -1.286 16.623 -8.001 1.00 54.88 85 GLN A N 1
ATOM 665 C CA . GLN A 1 85 ? -2.074 17.718 -8.572 1.00 54.88 85 GLN A CA 1
ATOM 666 C C . GLN A 1 85 ? -3.143 18.165 -7.570 1.00 54.88 85 GLN A C 1
ATOM 668 O O . GLN A 1 85 ? -4.264 17.663 -7.571 1.00 54.88 85 GLN A O 1
ATOM 673 N N . GLY A 1 86 ? -2.804 19.108 -6.690 1.00 51.81 86 GLY A N 1
ATOM 674 C CA . GLY A 1 86 ? -3.775 19.760 -5.808 1.00 51.81 86 GLY A CA 1
ATOM 675 C C . GLY A 1 86 ? -3.183 20.261 -4.487 1.00 51.81 86 GLY A C 1
ATOM 676 O O . GLY A 1 86 ? -2.083 19.863 -4.118 1.00 51.81 86 GLY A O 1
ATOM 677 N N . PRO A 1 87 ? -3.924 21.098 -3.737 1.00 40.75 87 PRO A N 1
ATOM 678 C CA . PRO A 1 87 ? -3.426 21.765 -2.527 1.00 40.75 87 PRO A CA 1
ATOM 679 C C . PRO A 1 87 ? -3.051 20.820 -1.368 1.00 40.75 87 PRO A C 1
ATOM 681 O O . PRO A 1 87 ? -2.389 21.263 -0.440 1.00 40.75 87 PRO A O 1
ATOM 684 N N . ASN A 1 88 ? -3.434 19.537 -1.431 1.00 47.38 88 ASN A N 1
ATOM 685 C CA . ASN A 1 88 ? -3.194 18.523 -0.393 1.00 47.38 88 ASN A CA 1
ATOM 686 C C . ASN A 1 88 ? -2.537 17.227 -0.919 1.00 47.38 88 ASN A C 1
ATOM 688 O O . ASN A 1 88 ? -2.565 16.214 -0.223 1.00 47.38 88 ASN A O 1
ATOM 692 N N . GLN A 1 89 ? -1.987 17.205 -2.139 1.00 56.59 89 GLN A N 1
ATOM 693 C CA . GLN A 1 89 ? -1.322 16.000 -2.651 1.00 56.59 89 GLN A CA 1
ATOM 694 C C . GLN A 1 89 ? 0.192 16.081 -2.431 1.00 56.59 89 GLN A C 1
ATOM 696 O O . GLN A 1 89 ? 0.848 17.019 -2.878 1.00 56.59 89 GLN A O 1
ATOM 701 N N . SER A 1 90 ? 0.743 15.089 -1.733 1.00 56.75 90 SER A N 1
ATOM 702 C CA . SER A 1 90 ? 2.181 14.929 -1.534 1.00 56.75 90 SER A CA 1
ATOM 703 C C . SER A 1 90 ? 2.869 14.486 -2.826 1.00 56.75 90 SER A C 1
ATOM 705 O O . SER A 1 90 ? 2.299 13.762 -3.644 1.00 56.75 90 SER A O 1
ATOM 707 N N . SER A 1 91 ? 4.118 14.915 -3.015 1.00 67.12 91 SER A N 1
ATOM 708 C CA . SER A 1 91 ? 4.981 14.339 -4.040 1.00 67.12 91 SER A CA 1
ATOM 709 C C . SER A 1 91 ? 5.356 12.911 -3.643 1.00 67.12 91 SER A C 1
ATOM 711 O O . SER A 1 91 ? 5.767 12.650 -2.512 1.00 67.12 91 SER A O 1
ATOM 713 N N . ALA A 1 92 ? 5.212 11.978 -4.580 1.00 76.00 92 ALA A N 1
ATOM 714 C CA . ALA A 1 92 ? 5.729 10.624 -4.434 1.00 76.00 92 ALA A CA 1
ATOM 715 C C . ALA A 1 92 ? 7.051 10.528 -5.188 1.00 76.00 92 ALA A C 1
ATOM 717 O O . ALA A 1 92 ? 7.220 11.149 -6.240 1.00 76.00 92 ALA A O 1
ATOM 718 N N . SER A 1 93 ? 8.002 9.757 -4.665 1.00 83.88 93 SER A N 1
ATOM 719 C CA . SER A 1 93 ? 9.277 9.589 -5.346 1.00 83.88 93 SER A CA 1
ATOM 720 C C . SER A 1 93 ? 9.817 8.177 -5.217 1.00 83.88 93 SER A C 1
ATOM 722 O O . SER A 1 93 ? 9.750 7.598 -4.135 1.00 83.88 93 SER A O 1
ATOM 724 N N . VAL A 1 94 ? 10.359 7.648 -6.311 1.00 86.88 94 VAL A N 1
ATOM 725 C CA . VAL A 1 94 ? 10.904 6.291 -6.386 1.00 86.88 94 VAL A CA 1
ATOM 726 C C . VAL A 1 94 ? 12.268 6.329 -7.064 1.00 86.88 94 VAL A C 1
ATOM 728 O O . VAL A 1 94 ? 12.466 7.039 -8.047 1.00 86.88 94 VAL A O 1
ATOM 731 N N . ASP A 1 95 ? 13.214 5.564 -6.532 1.00 91.56 95 ASP A N 1
ATOM 732 C CA . ASP A 1 95 ? 14.572 5.457 -7.060 1.00 91.56 95 ASP A CA 1
ATOM 733 C C . ASP A 1 95 ? 14.677 4.302 -8.059 1.00 91.56 95 ASP A C 1
ATOM 735 O O . ASP A 1 95 ? 14.551 3.136 -7.688 1.00 91.56 95 ASP A O 1
ATOM 739 N N . HIS A 1 96 ? 14.931 4.617 -9.331 1.00 92.69 96 HIS A N 1
ATOM 740 C CA . HIS A 1 96 ? 15.068 3.637 -10.412 1.00 92.69 96 HIS A CA 1
ATOM 741 C C . HIS A 1 96 ? 16.444 3.730 -11.078 1.00 92.69 96 HIS A C 1
ATOM 743 O O . HIS A 1 96 ? 16.973 4.816 -11.314 1.00 92.69 96 HIS A O 1
ATOM 749 N N . MET A 1 97 ? 17.004 2.586 -11.476 1.00 95.75 97 MET A N 1
ATOM 750 C CA . MET A 1 97 ? 18.196 2.544 -12.329 1.00 95.75 97 MET A CA 1
ATOM 751 C C . MET A 1 97 ? 17.826 2.978 -13.751 1.00 95.75 97 MET A C 1
ATOM 753 O O . MET A 1 97 ? 17.251 2.194 -14.506 1.00 95.75 97 MET A O 1
ATOM 757 N N . ARG A 1 98 ? 18.111 4.237 -14.098 1.00 95.94 98 ARG A N 1
ATOM 758 C CA . ARG A 1 98 ? 17.644 4.886 -15.340 1.00 95.94 98 ARG A CA 1
ATOM 759 C C . ARG A 1 98 ? 18.737 5.064 -16.391 1.00 95.94 98 ARG A C 1
ATOM 761 O O . ARG A 1 98 ? 18.418 5.137 -17.574 1.00 95.94 98 ARG A O 1
ATOM 768 N N . LEU A 1 99 ? 20.001 5.096 -15.971 1.00 97.12 99 LEU A N 1
ATOM 769 C CA . LEU A 1 99 ? 21.172 5.293 -16.828 1.00 97.12 99 LEU A CA 1
ATOM 770 C C . LEU A 1 99 ? 22.175 4.154 -16.607 1.00 97.12 99 LEU A C 1
ATOM 772 O O . LEU A 1 99 ? 22.521 3.866 -15.466 1.00 97.12 99 LEU A O 1
ATOM 776 N N . PHE A 1 100 ? 22.658 3.517 -17.670 1.00 97.50 100 PHE A N 1
ATOM 777 C CA . PHE A 1 100 ? 23.655 2.445 -17.576 1.00 97.50 100 PHE A CA 1
ATOM 778 C C . PHE A 1 100 ? 24.498 2.318 -18.845 1.00 97.50 100 PHE A C 1
ATOM 780 O O . PHE A 1 100 ? 24.069 2.722 -19.926 1.00 97.50 100 PHE A O 1
ATOM 787 N N . ARG A 1 101 ? 25.707 1.764 -18.724 1.00 97.38 101 ARG A N 1
ATOM 788 C CA . ARG A 1 101 ? 26.589 1.500 -19.867 1.00 97.38 101 ARG A CA 1
ATOM 789 C C . ARG A 1 101 ? 25.972 0.455 -20.790 1.00 97.38 101 ARG A C 1
ATOM 791 O O . ARG A 1 101 ? 25.479 -0.585 -20.349 1.00 97.38 101 ARG A O 1
ATOM 798 N N . ASN A 1 102 ? 26.012 0.739 -22.084 1.00 96.75 102 ASN A N 1
ATOM 799 C CA . ASN A 1 102 ? 25.532 -0.177 -23.104 1.00 96.75 102 ASN A CA 1
ATOM 800 C C . ASN A 1 102 ? 26.486 -1.376 -23.256 1.00 96.75 102 ASN A C 1
ATOM 802 O O . ASN A 1 102 ? 27.652 -1.315 -22.873 1.00 96.75 102 ASN A O 1
ATOM 806 N N . GLY A 1 103 ? 25.996 -2.483 -23.815 1.00 95.31 103 GLY A N 1
ATOM 807 C CA . GLY A 1 103 ? 26.823 -3.654 -24.128 1.00 95.31 103 GLY A CA 1
ATOM 808 C C . GLY A 1 103 ? 27.246 -4.515 -22.931 1.00 95.31 103 GLY A C 1
ATOM 809 O O . GLY A 1 103 ? 27.913 -5.524 -23.131 1.00 95.31 103 GLY A O 1
ATOM 810 N N . LEU A 1 104 ? 26.823 -4.187 -21.706 1.00 95.25 104 LEU A N 1
ATOM 811 C CA . LEU A 1 104 ? 27.144 -4.970 -20.502 1.00 95.25 104 LEU A CA 1
ATOM 812 C C . LEU A 1 104 ? 26.233 -6.191 -20.280 1.00 95.25 104 LEU A C 1
ATOM 814 O O . LEU A 1 104 ? 26.349 -6.865 -19.264 1.00 95.25 104 LEU A O 1
ATOM 818 N N . GLY A 1 105 ? 25.305 -6.476 -21.198 1.00 94.94 105 GLY A N 1
ATOM 819 C CA . GLY A 1 105 ? 24.369 -7.602 -21.071 1.00 94.94 105 GLY A CA 1
ATOM 820 C C . GLY A 1 105 ? 23.200 -7.359 -20.107 1.00 94.94 105 GLY A C 1
ATOM 821 O O . GLY A 1 105 ? 22.506 -8.302 -19.739 1.00 94.94 105 GLY A O 1
ATOM 822 N N . LEU A 1 106 ? 22.962 -6.106 -19.707 1.00 96.50 106 LEU A N 1
ATOM 823 C CA . LEU A 1 106 ? 21.821 -5.726 -18.877 1.00 96.50 106 LEU A CA 1
ATOM 824 C C . LEU A 1 106 ? 20.486 -5.967 -19.592 1.00 96.50 106 LEU A C 1
ATOM 826 O O . LEU A 1 106 ? 20.316 -5.605 -20.756 1.00 96.50 106 LEU A O 1
ATOM 830 N N . GLN A 1 107 ? 19.534 -6.547 -18.862 1.00 95.88 107 GLN A N 1
ATOM 831 C CA . GLN A 1 107 ? 18.185 -6.842 -19.335 1.00 95.88 107 GLN A CA 1
ATOM 832 C C . GLN A 1 107 ? 17.181 -6.572 -18.218 1.00 95.88 107 GLN A C 1
ATOM 834 O O . GLN A 1 107 ? 17.454 -6.850 -17.048 1.00 95.88 107 GLN A O 1
ATOM 839 N N . PHE A 1 108 ? 16.023 -6.036 -18.593 1.00 96.81 108 PHE A N 1
ATOM 840 C CA . PHE A 1 108 ? 14.857 -6.012 -17.726 1.00 96.81 108 PHE A CA 1
ATOM 841 C C . PHE A 1 108 ? 14.352 -7.435 -17.500 1.00 96.81 108 PHE A C 1
ATOM 843 O O . PHE A 1 108 ? 14.325 -8.249 -18.425 1.00 96.81 108 PHE A O 1
ATOM 850 N N . GLU A 1 109 ? 13.926 -7.697 -16.274 1.00 94.06 109 GLU A N 1
ATOM 851 C CA . GLU A 1 109 ? 13.341 -8.953 -15.825 1.00 94.06 109 GLU A CA 1
ATOM 852 C C . GLU A 1 109 ? 11.944 -8.703 -15.276 1.00 94.06 109 GLU A C 1
ATOM 854 O O . GLU A 1 109 ? 11.682 -7.619 -14.756 1.00 94.06 109 GLU A O 1
ATOM 859 N N . GLN A 1 110 ? 11.116 -9.749 -15.295 1.00 92.69 110 GLN A N 1
ATOM 860 C CA . GLN A 1 110 ? 9.700 -9.757 -14.918 1.00 92.69 110 GLN A CA 1
ATOM 861 C C . GLN A 1 110 ? 8.783 -9.088 -15.957 1.00 92.69 110 GLN A C 1
ATOM 863 O O . GLN A 1 110 ? 9.051 -7.971 -16.386 1.00 92.69 110 GLN A O 1
ATOM 868 N N . PRO A 1 111 ? 7.670 -9.730 -16.353 1.00 94.00 111 PRO A N 1
ATOM 869 C CA . PRO A 1 111 ? 6.789 -9.199 -17.394 1.00 94.00 111 PRO A CA 1
ATOM 870 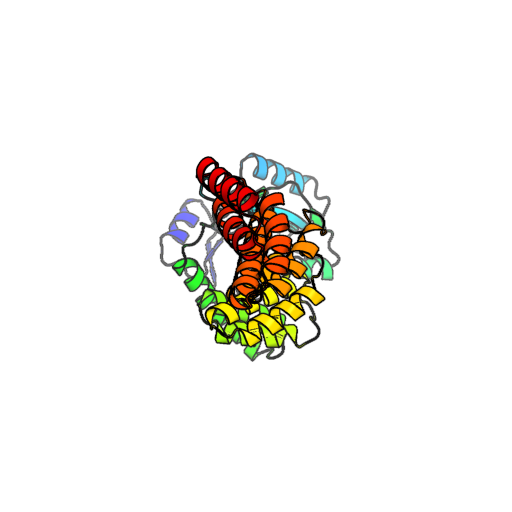C C . PRO A 1 111 ? 5.956 -7.992 -16.951 1.00 94.00 111 PRO A C 1
ATOM 872 O O . PRO A 1 111 ? 5.346 -7.323 -17.782 1.00 94.00 111 PRO A O 1
ATOM 875 N N . ILE A 1 112 ? 5.935 -7.705 -15.651 1.00 92.12 112 ILE A N 1
ATOM 876 C CA . ILE A 1 112 ? 5.349 -6.524 -15.024 1.00 92.12 112 ILE A CA 1
ATOM 877 C C . ILE A 1 112 ? 6.184 -6.152 -13.799 1.00 92.12 112 ILE A C 1
ATOM 879 O O . ILE A 1 112 ? 6.798 -7.031 -13.194 1.00 92.12 112 ILE A O 1
ATOM 883 N N . HIS A 1 113 ? 6.175 -4.868 -13.421 1.00 88.81 113 HIS A N 1
ATOM 884 C CA . HIS A 1 113 ? 7.034 -4.328 -12.359 1.00 88.81 113 HIS A CA 1
ATOM 885 C C . HIS A 1 113 ? 8.507 -4.587 -12.674 1.00 88.81 113 HIS A C 1
ATOM 887 O O . HIS A 1 113 ? 9.308 -4.915 -11.803 1.00 88.81 113 HIS A O 1
ATOM 893 N N . GLU A 1 114 ? 8.824 -4.466 -13.956 1.00 92.12 114 GLU A N 1
ATOM 894 C CA . GLU A 1 114 ? 10.051 -4.912 -14.563 1.00 92.12 114 GLU A CA 1
ATOM 895 C C . GLU A 1 114 ? 11.272 -4.179 -14.009 1.00 92.12 114 GLU A C 1
ATOM 897 O O . GLU A 1 114 ? 11.310 -2.949 -13.920 1.00 92.12 114 GLU A O 1
ATOM 902 N N . GLN A 1 115 ? 12.294 -4.946 -13.632 1.00 90.69 115 GLN A N 1
ATOM 903 C CA . GLN A 1 115 ? 13.494 -4.426 -12.981 1.00 90.69 115 GLN A CA 1
ATOM 904 C C . GLN A 1 115 ? 14.747 -4.819 -13.746 1.00 90.69 115 GLN A C 1
ATOM 906 O O . GLN A 1 115 ? 14.845 -5.912 -14.288 1.00 90.69 115 GLN A O 1
ATOM 911 N N . ILE A 1 116 ? 15.742 -3.937 -13.735 1.00 94.50 116 ILE A N 1
ATOM 912 C CA . ILE A 1 116 ? 17.041 -4.160 -14.388 1.00 94.50 116 ILE A CA 1
ATOM 913 C C . ILE A 1 116 ? 18.200 -4.248 -13.377 1.00 94.50 116 ILE A C 1
ATOM 915 O O . ILE A 1 116 ? 19.242 -4.842 -13.652 1.00 94.50 116 ILE A O 1
ATOM 919 N N . ALA A 1 117 ? 18.011 -3.712 -12.165 1.00 92.56 117 ALA A N 1
ATOM 920 C CA . ALA A 1 117 ? 19.017 -3.717 -11.103 1.00 92.56 117 ALA A CA 1
ATOM 921 C C . ALA A 1 117 ? 19.417 -5.129 -10.613 1.00 92.56 117 ALA A C 1
ATOM 923 O O . ALA A 1 117 ? 20.610 -5.344 -10.377 1.00 92.56 117 ALA A O 1
ATOM 924 N N . PRO A 1 118 ? 18.504 -6.121 -10.499 1.00 92.44 118 PRO A N 1
ATOM 925 C CA . PRO A 1 118 ? 18.895 -7.485 -10.137 1.00 92.44 118 PRO A CA 1
ATOM 926 C C . PRO A 1 118 ? 19.911 -8.100 -11.110 1.00 92.44 118 PRO A C 1
ATOM 928 O O . PRO A 1 118 ? 20.873 -8.731 -10.670 1.00 92.44 118 PRO A O 1
ATOM 931 N N . MET A 1 119 ? 19.754 -7.855 -12.418 1.00 95.62 119 MET A N 1
ATOM 932 C CA . MET A 1 119 ? 20.715 -8.292 -13.434 1.00 95.62 119 MET A CA 1
ATOM 933 C C . MET A 1 119 ? 22.076 -7.614 -13.247 1.00 95.62 119 MET A C 1
ATOM 935 O O . MET A 1 119 ? 23.098 -8.296 -13.235 1.00 95.62 119 MET A O 1
ATOM 939 N N . ALA A 1 120 ? 22.093 -6.297 -13.019 1.00 95.81 120 ALA A N 1
ATOM 940 C CA . ALA A 1 120 ? 23.326 -5.548 -12.766 1.00 95.81 120 ALA A CA 1
ATOM 941 C C . ALA A 1 120 ? 24.116 -6.124 -11.581 1.00 95.81 120 ALA A C 1
ATOM 943 O O . ALA A 1 120 ? 25.327 -6.331 -11.673 1.00 95.81 120 ALA A O 1
ATOM 944 N N . LYS A 1 121 ? 23.413 -6.472 -10.495 1.00 94.50 121 LYS A N 1
ATOM 945 C CA . LYS A 1 121 ? 24.014 -7.100 -9.314 1.00 94.50 121 LYS A CA 1
ATOM 946 C C . LYS A 1 121 ? 24.609 -8.475 -9.624 1.00 94.50 121 LYS A C 1
ATOM 948 O O . LYS A 1 121 ? 25.710 -8.765 -9.167 1.00 94.50 121 LYS A O 1
ATOM 953 N N . ARG A 1 122 ? 23.914 -9.322 -10.396 1.00 96.25 122 ARG A N 1
ATOM 954 C CA . ARG A 1 122 ? 24.432 -10.651 -10.782 1.00 96.25 122 ARG A CA 1
ATOM 955 C C . ARG A 1 122 ? 25.662 -10.569 -11.683 1.00 96.25 122 ARG A C 1
ATOM 957 O O . ARG A 1 122 ? 26.521 -11.438 -11.601 1.00 96.25 122 ARG A O 1
ATOM 964 N N . LEU A 1 123 ? 25.754 -9.523 -12.498 1.00 96.88 123 LEU A N 1
ATOM 965 C CA . LEU A 1 123 ? 26.909 -9.239 -13.350 1.00 96.88 123 LEU A CA 1
ATOM 966 C C . LEU A 1 123 ? 28.073 -8.567 -12.598 1.00 96.88 123 LEU A C 1
ATOM 968 O O . LEU A 1 123 ? 29.121 -8.338 -13.193 1.00 96.88 123 LEU A O 1
ATOM 972 N N . GLY A 1 124 ? 27.911 -8.253 -11.306 1.00 97.06 124 GLY A N 1
ATOM 973 C CA . GLY A 1 124 ? 28.949 -7.604 -10.500 1.00 97.06 124 GLY A CA 1
ATOM 974 C C . GLY A 1 124 ? 29.228 -6.153 -10.900 1.00 97.06 124 GLY A C 1
ATOM 975 O O . GLY A 1 124 ? 30.325 -5.659 -10.654 1.00 97.06 124 GLY A O 1
ATOM 976 N N . LEU A 1 125 ? 28.258 -5.481 -11.526 1.00 97.50 125 LEU A N 1
ATOM 977 C CA . LEU A 1 125 ? 28.411 -4.107 -11.998 1.00 97.50 125 LEU A CA 1
ATOM 978 C C . LEU A 1 125 ? 28.393 -3.106 -10.843 1.00 97.50 125 LEU A C 1
ATOM 980 O O . LEU A 1 125 ? 27.671 -3.272 -9.855 1.00 97.50 125 LEU A O 1
ATOM 984 N N . THR A 1 126 ? 29.151 -2.026 -10.998 1.00 97.62 126 THR A N 1
ATOM 985 C CA . THR A 1 126 ? 29.149 -0.916 -10.045 1.00 97.62 126 THR A CA 1
ATOM 986 C C . THR A 1 126 ? 27.896 -0.056 -10.232 1.00 97.62 126 THR A C 1
ATOM 988 O O . THR A 1 126 ? 27.585 0.387 -11.338 1.00 97.62 126 THR A O 1
ATOM 991 N N . ILE A 1 127 ? 27.158 0.179 -9.142 1.00 97.06 127 ILE A N 1
ATOM 992 C CA . ILE A 1 127 ? 25.923 0.974 -9.140 1.00 97.06 127 ILE A CA 1
ATOM 993 C C . ILE A 1 127 ? 26.104 2.158 -8.195 1.00 97.06 127 ILE A C 1
ATOM 995 O O . ILE A 1 127 ? 26.466 1.969 -7.034 1.00 97.06 127 ILE A O 1
ATOM 999 N N . ALA A 1 128 ? 25.821 3.367 -8.675 1.00 95.81 128 ALA A N 1
ATOM 1000 C CA . ALA A 1 128 ? 25.879 4.585 -7.872 1.00 95.81 128 ALA A CA 1
ATOM 1001 C C . ALA A 1 128 ? 24.532 5.319 -7.851 1.00 95.81 128 ALA A C 1
ATOM 1003 O O . ALA A 1 128 ? 23.782 5.310 -8.826 1.00 95.81 128 ALA A O 1
ATOM 1004 N N . HIS A 1 129 ? 24.231 5.986 -6.738 1.00 94.88 129 HIS A N 1
ATOM 1005 C CA . HIS A 1 129 ? 23.118 6.932 -6.667 1.00 94.88 129 HIS A CA 1
ATOM 1006 C C . HIS A 1 129 ? 23.535 8.289 -7.234 1.00 94.88 129 HIS A C 1
ATOM 1008 O O . HIS A 1 129 ? 24.702 8.674 -7.162 1.00 94.88 129 HIS A O 1
ATOM 1014 N N . THR A 1 130 ? 22.567 9.014 -7.784 1.00 94.31 130 THR A N 1
ATOM 1015 C CA . THR A 1 130 ? 22.756 10.361 -8.332 1.00 94.31 130 THR A CA 1
ATOM 1016 C C . THR A 1 130 ? 21.731 11.326 -7.747 1.00 94.31 130 THR A C 1
ATOM 1018 O O . THR A 1 130 ? 20.717 10.910 -7.190 1.00 94.31 130 THR A O 1
ATOM 1021 N N . ASP A 1 131 ? 21.979 12.620 -7.913 1.00 90.62 131 ASP A N 1
ATOM 1022 C CA . ASP A 1 131 ? 21.029 13.708 -7.658 1.00 90.62 131 ASP A CA 1
ATOM 1023 C C . ASP A 1 131 ? 20.172 14.040 -8.902 1.00 90.62 131 ASP A C 1
ATOM 1025 O O . ASP A 1 131 ? 19.550 15.100 -8.988 1.00 90.62 131 ASP A O 1
ATOM 1029 N N . ILE A 1 132 ? 20.148 13.144 -9.896 1.00 94.56 132 ILE A N 1
ATOM 1030 C CA . ILE A 1 132 ? 19.359 13.296 -11.119 1.00 94.56 132 ILE A CA 1
ATOM 1031 C C . ILE A 1 132 ? 17.893 13.012 -10.797 1.00 94.56 132 ILE A C 1
ATOM 1033 O O . ILE A 1 132 ? 17.541 11.904 -10.385 1.00 94.56 132 ILE A O 1
ATOM 1037 N N . THR A 1 133 ? 17.046 14.003 -11.072 1.00 94.25 133 THR A N 1
ATOM 1038 C CA . THR A 1 133 ? 15.597 13.927 -10.870 1.00 94.25 133 THR A CA 1
ATOM 1039 C C . THR A 1 133 ? 14.854 13.937 -12.201 1.00 94.25 133 THR A C 1
ATOM 1041 O O . THR A 1 133 ? 15.109 14.795 -13.050 1.00 94.25 133 THR A O 1
ATOM 1044 N N . ILE A 1 134 ? 13.931 12.994 -12.374 1.00 94.38 134 ILE A N 1
ATOM 1045 C CA . ILE A 1 134 ? 13.045 12.847 -13.531 1.00 94.38 134 ILE A CA 1
ATOM 1046 C C . ILE A 1 134 ? 11.622 13.149 -13.069 1.00 94.38 134 ILE A C 1
ATOM 1048 O O . ILE A 1 134 ? 11.147 12.538 -12.112 1.00 94.38 134 ILE A O 1
ATOM 1052 N N . ASP A 1 135 ? 10.946 14.066 -13.752 1.00 91.62 135 ASP A N 1
ATOM 1053 C CA . ASP A 1 135 ? 9.563 14.411 -13.441 1.00 91.62 135 ASP A CA 1
ATOM 1054 C C . ASP A 1 135 ? 8.633 13.416 -14.131 1.00 91.62 135 ASP A C 1
ATOM 1056 O O . ASP A 1 135 ? 8.575 13.362 -15.356 1.00 91.62 135 ASP A O 1
ATOM 1060 N N . HIS A 1 136 ? 7.888 12.639 -13.359 1.00 89.44 136 HIS A N 1
ATOM 1061 C CA . HIS A 1 136 ? 6.866 11.740 -13.869 1.00 89.44 136 HIS A CA 1
ATOM 1062 C C . HIS A 1 136 ? 5.522 12.462 -13.864 1.00 89.44 136 HIS A C 1
ATOM 1064 O O . HIS A 1 136 ? 4.999 12.833 -12.810 1.00 89.44 136 HIS A O 1
ATOM 1070 N N . LEU A 1 137 ? 4.968 12.687 -15.052 1.00 82.44 137 LEU A N 1
ATOM 1071 C CA . LEU A 1 137 ? 3.706 13.401 -15.226 1.00 82.44 137 LEU A CA 1
ATOM 1072 C C . LEU A 1 137 ? 2.478 12.545 -14.972 1.00 82.44 137 LEU A C 1
ATOM 1074 O O . LEU A 1 137 ? 1.375 13.091 -15.050 1.00 82.44 137 LEU A O 1
ATOM 1078 N N . GLY A 1 138 ? 2.666 11.238 -14.748 1.00 66.50 138 GLY A N 1
ATOM 1079 C CA . GLY A 1 138 ? 1.597 10.274 -14.543 1.00 66.50 138 GLY A CA 1
ATOM 1080 C C . GLY A 1 138 ? 0.490 10.895 -13.705 1.00 66.50 138 GLY A C 1
ATOM 1081 O O . GLY A 1 138 ? 0.698 11.264 -12.549 1.00 66.50 138 GLY A O 1
ATOM 1082 N N . TYR A 1 139 ? -0.663 11.106 -14.341 1.00 55.53 139 TYR A N 1
ATOM 1083 C CA . TYR A 1 139 ? -1.799 11.750 -13.701 1.00 55.53 139 TYR A CA 1
ATOM 1084 C C . TYR A 1 139 ? -2.151 10.981 -12.425 1.00 55.53 139 TYR A C 1
ATOM 1086 O O . TYR A 1 139 ? -1.969 9.761 -12.364 1.00 55.53 139 TYR A O 1
ATOM 1094 N N . ALA A 1 140 ? -2.716 11.674 -11.431 1.00 55.66 140 ALA A N 1
ATOM 1095 C CA . ALA A 1 140 ? -3.554 11.015 -10.437 1.00 55.66 140 ALA A CA 1
ATOM 1096 C C . ALA A 1 140 ? -4.692 10.341 -11.214 1.00 55.66 140 ALA A C 1
ATOM 1098 O O . ALA A 1 140 ? -5.687 10.975 -11.561 1.00 55.66 140 ALA A O 1
ATOM 1099 N N . ALA A 1 141 ? -4.447 9.097 -11.620 1.00 63.19 141 ALA A N 1
ATOM 1100 C CA . ALA A 1 141 ? -5.321 8.349 -12.490 1.00 63.19 141 ALA A CA 1
ATOM 1101 C C . ALA A 1 141 ? -6.665 8.239 -11.781 1.00 63.19 141 ALA A C 1
ATOM 1103 O O . ALA A 1 141 ? -6.731 7.827 -10.619 1.00 63.19 141 ALA A O 1
ATOM 1104 N N . ASP A 1 142 ? -7.729 8.642 -12.469 1.00 79.25 142 ASP A N 1
ATOM 1105 C CA . ASP A 1 142 ? -9.073 8.396 -11.981 1.00 79.25 142 ASP A CA 1
ATOM 1106 C C . ASP A 1 142 ? -9.271 6.886 -11.739 1.00 79.25 142 ASP A C 1
ATOM 1108 O O . ASP A 1 142 ? -8.510 6.035 -12.219 1.00 79.25 142 ASP A O 1
ATOM 1112 N N . SER A 1 143 ? -10.306 6.547 -10.969 1.00 82.69 143 SER A N 1
ATOM 1113 C CA . SER A 1 143 ? -10.573 5.159 -10.583 1.00 82.69 143 SER A CA 1
ATOM 1114 C C . SER A 1 143 ? -10.663 4.212 -11.788 1.00 82.69 143 SER A C 1
ATOM 1116 O O . SER A 1 143 ? -10.191 3.078 -11.697 1.00 82.69 143 SER A O 1
ATOM 1118 N N . GLU A 1 144 ? -11.199 4.659 -12.928 1.00 89.12 144 GLU A N 1
ATOM 1119 C CA . GLU A 1 144 ? -11.343 3.801 -14.104 1.00 89.12 144 GLU A CA 1
ATOM 1120 C C . GLU A 1 144 ? -10.003 3.578 -14.807 1.00 89.12 144 GLU A C 1
ATOM 1122 O O . GLU A 1 144 ? -9.700 2.452 -15.202 1.00 89.12 144 GLU A O 1
ATOM 1127 N N . THR A 1 145 ? -9.151 4.600 -14.887 1.00 86.88 145 THR A N 1
ATOM 1128 C CA . THR A 1 145 ? -7.783 4.461 -15.407 1.00 86.88 145 THR A CA 1
ATOM 1129 C C . THR A 1 145 ? -6.957 3.479 -14.559 1.00 86.88 145 THR A C 1
ATOM 1131 O O . THR A 1 145 ? -6.271 2.603 -15.103 1.00 86.88 145 THR A O 1
ATOM 1134 N N . LEU A 1 146 ? -7.064 3.549 -13.225 1.00 87.38 146 LEU A N 1
ATOM 1135 C CA . LEU A 1 146 ? -6.417 2.589 -12.317 1.00 87.38 146 LEU A CA 1
ATOM 1136 C C . LEU A 1 146 ? -6.946 1.165 -12.520 1.00 87.38 146 LEU A C 1
ATOM 1138 O O . LEU A 1 146 ? -6.160 0.221 -12.638 1.00 87.38 146 LEU A O 1
ATOM 1142 N N . LYS A 1 147 ? -8.268 1.004 -12.631 1.00 94.00 147 LYS A N 1
ATOM 1143 C CA . LYS A 1 147 ? -8.897 -0.294 -12.897 1.00 94.00 147 LYS A CA 1
ATOM 1144 C C . LYS A 1 147 ? -8.505 -0.853 -14.256 1.00 94.00 147 LYS A C 1
ATOM 1146 O O . LYS A 1 147 ? -8.186 -2.034 -14.347 1.00 94.00 147 LYS A O 1
ATOM 1151 N N . ALA A 1 148 ? -8.451 -0.042 -15.309 1.00 92.62 148 ALA A N 1
ATOM 1152 C CA . ALA A 1 148 ? -8.005 -0.478 -16.631 1.00 92.62 148 ALA A CA 1
ATOM 1153 C C . ALA A 1 148 ? -6.565 -1.017 -16.591 1.00 92.62 148 ALA A C 1
ATOM 1155 O O . ALA A 1 148 ? -6.296 -2.110 -17.105 1.00 92.62 148 ALA A O 1
ATOM 1156 N N . LYS A 1 149 ? -5.661 -0.309 -15.897 1.00 91.62 149 LYS A N 1
ATOM 1157 C CA . LYS A 1 149 ? -4.294 -0.783 -15.635 1.00 91.62 149 LYS A CA 1
ATOM 1158 C C . LYS A 1 149 ? -4.310 -2.105 -14.866 1.00 91.62 149 LYS A C 1
ATOM 1160 O O . LYS A 1 149 ? -3.614 -3.038 -15.268 1.00 91.62 149 LYS A O 1
ATOM 1165 N N . ALA A 1 150 ? -5.137 -2.220 -13.828 1.00 95.62 150 ALA A N 1
ATOM 1166 C CA . ALA A 1 150 ? -5.238 -3.437 -13.034 1.00 95.62 150 ALA A CA 1
ATOM 1167 C C . ALA A 1 150 ? -5.779 -4.641 -13.827 1.00 95.62 150 ALA A C 1
ATOM 1169 O O . ALA A 1 150 ? -5.235 -5.739 -13.717 1.00 95.62 150 ALA A O 1
ATOM 1170 N N . ARG A 1 151 ? -6.779 -4.448 -14.703 1.00 95.94 151 ARG A N 1
ATOM 1171 C CA . ARG A 1 151 ? -7.298 -5.502 -15.601 1.00 95.94 151 ARG A CA 1
ATOM 1172 C C . ARG A 1 151 ? -6.210 -6.015 -16.544 1.00 95.94 151 ARG A C 1
ATOM 1174 O O . ARG A 1 151 ? -6.031 -7.225 -16.665 1.00 95.94 151 ARG A O 1
ATOM 1181 N N . ARG A 1 152 ? -5.460 -5.105 -17.178 1.00 94.69 152 ARG A N 1
ATOM 1182 C CA . ARG A 1 152 ? -4.331 -5.452 -18.059 1.00 94.69 152 ARG A CA 1
ATOM 1183 C C . ARG A 1 152 ? -3.267 -6.243 -17.300 1.00 94.69 152 ARG A C 1
ATOM 1185 O O . ARG A 1 152 ? -2.840 -7.300 -17.750 1.00 94.69 152 ARG A O 1
ATOM 1192 N N . ASN A 1 153 ? -2.857 -5.734 -16.143 1.00 96.75 153 ASN A N 1
ATOM 1193 C CA . ASN A 1 153 ? -1.817 -6.332 -15.315 1.00 96.75 153 ASN A CA 1
ATOM 1194 C C . ASN A 1 153 ? -2.221 -7.717 -14.792 1.00 96.75 153 ASN A C 1
ATOM 1196 O O . ASN A 1 153 ? -1.414 -8.641 -14.823 1.00 96.75 153 ASN A O 1
ATOM 1200 N N . ARG A 1 154 ? -3.482 -7.890 -14.378 1.00 96.38 154 ARG A N 1
ATOM 1201 C CA . ARG A 1 154 ? -4.031 -9.182 -13.945 1.00 96.38 154 ARG A CA 1
ATOM 1202 C C . ARG A 1 154 ? -3.839 -10.267 -15.004 1.00 96.38 154 ARG A C 1
ATOM 1204 O O . ARG A 1 154 ? -3.460 -11.375 -14.647 1.00 96.38 154 ARG A O 1
ATOM 1211 N N . ALA A 1 155 ? -4.063 -9.964 -16.285 1.00 94.44 155 ALA A N 1
ATOM 1212 C CA . ALA A 1 155 ? -3.872 -10.940 -17.360 1.00 94.44 155 ALA A CA 1
ATOM 1213 C C . ALA A 1 155 ? -2.415 -11.433 -17.446 1.00 94.44 155 ALA A C 1
ATOM 1215 O O . ALA A 1 155 ? -2.185 -12.631 -17.585 1.00 94.44 155 ALA A O 1
ATOM 1216 N N . VAL A 1 156 ? -1.444 -10.526 -17.295 1.00 96.81 156 VAL A N 1
ATOM 1217 C CA . VAL A 1 156 ? -0.009 -10.861 -17.249 1.00 96.81 156 VAL A CA 1
ATOM 1218 C C . VAL A 1 156 ? 0.315 -11.726 -16.028 1.00 96.81 156 VAL A C 1
ATOM 1220 O O . VAL A 1 156 ? 0.978 -12.754 -16.141 1.00 96.81 156 VAL A O 1
ATOM 1223 N N . ILE A 1 157 ? -0.182 -11.333 -14.853 1.00 97.44 157 ILE A N 1
ATOM 1224 C CA . ILE A 1 157 ? 0.101 -12.021 -13.586 1.00 97.44 157 ILE A CA 1
ATOM 1225 C C . ILE A 1 157 ? -0.473 -13.443 -13.586 1.00 97.44 157 ILE A C 1
ATOM 1227 O O . ILE A 1 157 ? 0.199 -14.367 -13.137 1.00 97.44 157 ILE A O 1
ATOM 1231 N N . LEU A 1 158 ? -1.680 -13.641 -14.126 1.00 96.56 158 LEU A N 1
ATOM 1232 C CA . LEU A 1 158 ? -2.274 -14.974 -14.255 1.00 96.56 158 LEU A CA 1
ATOM 1233 C C . LEU A 1 158 ? -1.417 -15.891 -15.138 1.00 96.56 158 LEU A C 1
ATOM 1235 O O . LEU A 1 158 ? -1.142 -17.013 -14.735 1.00 96.56 158 LEU A O 1
ATOM 1239 N N . GLN A 1 159 ? -0.886 -15.394 -16.261 1.00 95.69 159 GLN A N 1
ATOM 1240 C CA . GLN A 1 159 ? 0.043 -16.168 -17.101 1.00 95.69 159 GLN A CA 1
ATOM 1241 C C . GLN A 1 159 ? 1.337 -16.543 -16.361 1.00 95.69 159 GLN A C 1
ATOM 1243 O O . GLN A 1 159 ? 1.904 -17.609 -16.602 1.00 95.69 159 GLN A O 1
ATOM 1248 N N . CYS A 1 160 ? 1.809 -15.687 -15.452 1.00 95.75 160 CYS A N 1
ATOM 1249 C CA . CYS A 1 160 ? 2.962 -15.995 -14.608 1.00 95.75 160 CYS A CA 1
ATOM 1250 C C . CYS A 1 160 ? 2.641 -17.082 -13.574 1.00 95.75 160 CYS A C 1
ATOM 1252 O O . CYS A 1 160 ? 3.464 -17.965 -13.335 1.00 95.75 160 CYS A O 1
ATOM 1254 N N . LEU A 1 161 ? 1.448 -17.032 -12.976 1.00 96.06 161 LEU A N 1
ATOM 1255 C CA . LEU A 1 161 ? 0.975 -18.029 -12.012 1.00 96.06 161 LEU A CA 1
ATOM 1256 C C . LEU A 1 161 ? 0.666 -19.377 -12.668 1.00 96.06 161 LEU A C 1
ATOM 1258 O O . LEU A 1 161 ? 0.918 -20.399 -12.043 1.00 96.06 161 LEU A O 1
ATOM 1262 N N . ASP A 1 162 ? 0.220 -19.407 -13.926 1.00 96.56 162 ASP A N 1
ATOM 1263 C CA . ASP A 1 162 ? 0.054 -20.659 -14.679 1.00 96.56 162 ASP A CA 1
ATOM 1264 C C . ASP A 1 162 ? 1.384 -21.428 -14.796 1.00 96.56 162 ASP A C 1
ATOM 1266 O O . ASP A 1 162 ? 1.411 -22.657 -14.774 1.00 96.56 162 ASP A O 1
ATOM 1270 N N . GLN A 1 163 ? 2.505 -20.704 -14.895 1.00 94.94 163 GLN A N 1
ATOM 1271 C CA . GLN A 1 163 ? 3.850 -21.284 -14.963 1.00 94.94 163 GLN A CA 1
ATOM 1272 C C . GLN A 1 163 ? 4.454 -21.546 -13.578 1.00 94.94 163 GLN A C 1
ATOM 1274 O O . GLN A 1 163 ? 5.245 -22.474 -13.415 1.00 94.94 163 GLN A O 1
ATOM 1279 N N . GLN A 1 164 ? 4.124 -20.711 -12.589 1.00 93.94 164 GLN A N 1
ATOM 1280 C CA . GLN A 1 164 ? 4.661 -20.773 -11.228 1.00 93.94 164 GLN A CA 1
ATOM 1281 C C . GLN A 1 164 ? 3.538 -20.593 -10.185 1.00 93.94 164 GLN A C 1
ATOM 1283 O O . GLN A 1 164 ? 3.441 -19.525 -9.570 1.00 93.94 164 GLN A O 1
ATOM 1288 N N . PRO A 1 165 ? 2.702 -21.624 -9.945 1.00 93.12 165 PRO A N 1
ATOM 1289 C CA . PRO A 1 165 ? 1.486 -21.495 -9.127 1.00 93.12 165 PRO A CA 1
ATOM 1290 C C . PRO A 1 165 ? 1.727 -21.092 -7.665 1.00 93.12 165 PRO A C 1
ATOM 1292 O O . PRO A 1 165 ? 0.866 -20.476 -7.028 1.00 93.12 165 PRO A O 1
ATOM 1295 N N . ASP A 1 166 ? 2.909 -21.405 -7.135 1.00 91.31 166 ASP A N 1
ATOM 1296 C CA . ASP A 1 166 ? 3.287 -21.148 -5.741 1.00 91.31 166 ASP A CA 1
ATOM 1297 C C . ASP A 1 166 ? 4.105 -19.859 -5.568 1.00 91.31 166 ASP A C 1
ATOM 1299 O O . ASP A 1 166 ? 4.589 -19.552 -4.479 1.00 91.31 166 ASP A O 1
ATOM 1303 N N . ASN A 1 167 ? 4.276 -19.068 -6.632 1.00 94.50 167 ASN A N 1
ATOM 1304 C CA . ASN A 1 167 ? 5.066 -17.848 -6.559 1.00 94.50 167 ASN A CA 1
ATOM 1305 C C . ASN A 1 167 ? 4.328 -16.750 -5.766 1.00 94.50 167 ASN A C 1
ATOM 1307 O O . ASN A 1 167 ? 3.405 -16.096 -6.260 1.00 94.50 167 ASN A O 1
ATOM 1311 N N . LEU A 1 168 ? 4.784 -16.515 -4.533 1.00 96.06 168 LEU A N 1
ATOM 1312 C CA . LEU A 1 168 ? 4.197 -15.532 -3.616 1.00 96.06 168 LEU A CA 1
ATOM 1313 C C . LEU A 1 168 ? 4.289 -14.089 -4.121 1.00 96.06 168 LEU A C 1
ATOM 1315 O O . LEU A 1 168 ? 3.410 -13.289 -3.815 1.00 96.06 168 LEU A O 1
ATOM 1319 N N . TYR A 1 169 ? 5.309 -13.753 -4.914 1.00 94.81 169 TYR A N 1
ATOM 1320 C CA . TYR A 1 169 ? 5.421 -12.428 -5.526 1.00 94.81 169 TYR A CA 1
ATOM 1321 C C . TYR A 1 169 ? 4.259 -12.184 -6.493 1.00 94.81 169 TYR A C 1
ATOM 1323 O O . TYR A 1 169 ? 3.594 -11.149 -6.428 1.00 94.81 169 TYR A O 1
ATOM 1331 N N . TRP A 1 170 ? 3.931 -13.178 -7.321 1.00 95.88 170 TRP A N 1
ATOM 1332 C CA . TRP A 1 170 ? 2.790 -13.077 -8.227 1.00 95.88 170 TRP A CA 1
ATOM 1333 C C . TRP A 1 170 ? 1.445 -13.109 -7.515 1.00 95.88 170 TRP A C 1
ATOM 1335 O O . TRP A 1 170 ? 0.550 -12.363 -7.903 1.00 95.88 170 TRP A O 1
ATOM 1345 N N . ARG A 1 171 ? 1.311 -13.881 -6.432 1.00 97.12 171 ARG A N 1
ATOM 1346 C CA . ARG A 1 171 ? 0.106 -13.849 -5.588 1.00 97.12 171 ARG A CA 1
ATOM 1347 C C . ARG A 1 171 ? -0.092 -12.492 -4.924 1.00 97.12 171 ARG A C 1
ATOM 1349 O O . ARG A 1 171 ? -1.193 -11.954 -4.972 1.00 97.12 171 ARG A O 1
ATOM 1356 N N . PHE A 1 172 ? 0.971 -11.895 -4.386 1.00 97.81 172 PHE A N 1
ATOM 1357 C CA . PHE A 1 172 ? 0.929 -10.545 -3.825 1.00 97.81 172 PHE A CA 1
ATOM 1358 C C . PHE A 1 172 ? 0.428 -9.531 -4.860 1.00 97.81 172 PHE A C 1
ATOM 1360 O O . PHE A 1 172 ? -0.560 -8.835 -4.623 1.00 97.81 172 PHE A O 1
ATOM 1367 N N . HIS A 1 173 ? 1.050 -9.495 -6.042 1.00 97.31 173 HIS A N 1
ATOM 1368 C CA . HIS A 1 173 ? 0.644 -8.568 -7.095 1.00 97.31 173 HIS A CA 1
ATOM 1369 C C . HIS A 1 173 ? -0.761 -8.867 -7.633 1.00 97.31 173 HIS A C 1
ATOM 1371 O O . HIS A 1 173 ? -1.492 -7.928 -7.955 1.00 97.31 173 HIS A O 1
ATOM 1377 N N . LEU A 1 174 ? -1.183 -10.135 -7.693 1.00 98.12 174 LEU A N 1
ATOM 1378 C CA . LEU A 1 174 ? -2.560 -10.482 -8.034 1.00 98.12 174 LEU A CA 1
ATOM 1379 C C . LEU A 1 174 ? -3.533 -9.904 -7.001 1.00 98.12 174 LEU A C 1
ATOM 1381 O O . LEU A 1 174 ? -4.492 -9.247 -7.397 1.00 98.12 174 LEU A O 1
ATOM 1385 N N . GLY A 1 175 ? -3.246 -10.060 -5.705 1.00 98.38 175 GLY A N 1
ATOM 1386 C CA . GLY A 1 175 ? -4.048 -9.499 -4.617 1.00 98.38 175 GLY A CA 1
ATOM 1387 C C . GLY A 1 175 ? -4.216 -7.981 -4.723 1.00 98.38 175 GLY A C 1
ATOM 1388 O O . GLY A 1 175 ? -5.338 -7.483 -4.666 1.00 98.38 175 GLY A O 1
ATOM 1389 N N . VAL A 1 176 ? -3.130 -7.244 -4.987 1.00 98.06 176 VAL A N 1
ATOM 1390 C CA . VAL A 1 176 ? -3.168 -5.779 -5.186 1.00 98.06 176 VAL A CA 1
ATOM 1391 C C . VAL A 1 176 ? -4.053 -5.389 -6.378 1.00 98.06 176 VAL A C 1
ATOM 1393 O O . VAL A 1 176 ? -4.859 -4.457 -6.292 1.00 98.06 176 VAL A O 1
ATOM 1396 N N . ASN A 1 177 ? -3.940 -6.105 -7.501 1.00 98.06 177 ASN A N 1
ATOM 1397 C CA . ASN A 1 177 ? -4.747 -5.813 -8.688 1.00 98.06 177 ASN A CA 1
ATOM 1398 C C . ASN A 1 177 ? -6.221 -6.198 -8.485 1.00 98.06 177 ASN A C 1
ATOM 1400 O O . ASN A 1 177 ? -7.088 -5.445 -8.912 1.00 98.06 177 ASN A O 1
ATOM 1404 N N . LEU A 1 178 ? -6.524 -7.311 -7.809 1.00 98.56 178 LEU A N 1
ATOM 1405 C CA . LEU A 1 178 ? -7.899 -7.702 -7.472 1.00 98.56 178 LEU A CA 1
ATOM 1406 C C . LEU A 1 178 ? -8.546 -6.705 -6.508 1.00 98.56 178 LEU A C 1
ATOM 1408 O O . LEU A 1 178 ? -9.674 -6.286 -6.749 1.00 98.56 178 LEU A O 1
ATOM 1412 N N . TYR A 1 179 ? -7.799 -6.229 -5.509 1.00 98.31 179 TYR A N 1
ATOM 1413 C CA . TYR A 1 179 ? -8.252 -5.164 -4.615 1.00 98.31 179 TYR A CA 1
ATOM 1414 C C . TYR A 1 179 ? -8.590 -3.893 -5.405 1.00 98.31 179 TYR A C 1
ATOM 1416 O O . TYR A 1 179 ? -9.657 -3.318 -5.243 1.00 98.31 179 TYR A O 1
ATOM 1424 N N . THR A 1 180 ? -7.723 -3.481 -6.334 1.00 96.44 180 THR A N 1
ATOM 1425 C CA . THR A 1 180 ? -7.972 -2.308 -7.197 1.00 96.44 180 THR A CA 1
ATOM 1426 C C . THR A 1 180 ? -9.226 -2.473 -8.070 1.00 96.44 180 THR A C 1
ATOM 1428 O O . THR A 1 180 ? -9.856 -1.491 -8.457 1.00 96.44 180 THR A O 1
ATOM 1431 N N . LEU A 1 181 ? -9.591 -3.715 -8.395 1.00 97.38 181 LEU A N 1
ATOM 1432 C CA . LEU A 1 181 ? -10.772 -4.071 -9.183 1.00 97.38 181 LEU A CA 1
ATOM 1433 C C . LEU A 1 181 ? -12.036 -4.276 -8.336 1.00 97.38 181 LEU A C 1
ATOM 1435 O O . LEU A 1 181 ? -13.049 -4.696 -8.889 1.00 97.38 181 LEU A O 1
ATOM 1439 N N . ASP A 1 182 ? -11.982 -3.971 -7.039 1.00 97.62 182 ASP A N 1
ATOM 1440 C CA . ASP A 1 182 ? -13.032 -4.219 -6.046 1.00 97.62 182 ASP A CA 1
ATOM 1441 C C . ASP A 1 182 ? -13.396 -5.707 -5.859 1.00 97.62 182 ASP A C 1
ATOM 1443 O O . ASP A 1 182 ? -14.434 -6.039 -5.284 1.00 97.62 182 ASP A O 1
ATOM 1447 N N . ASP A 1 183 ? -12.537 -6.630 -6.306 1.00 98.44 183 ASP A N 1
ATOM 1448 C CA . ASP A 1 183 ? -12.651 -8.059 -6.004 1.00 98.44 183 ASP A CA 1
ATOM 1449 C C . ASP A 1 183 ? -11.995 -8.342 -4.648 1.00 98.44 183 ASP A C 1
ATOM 1451 O O . ASP A 1 183 ? -10.881 -8.862 -4.540 1.00 98.44 183 ASP A O 1
ATOM 1455 N N . TRP A 1 184 ? -12.690 -7.928 -3.588 1.00 98.62 184 TRP A N 1
ATOM 1456 C CA . TRP A 1 184 ? -12.202 -8.020 -2.212 1.00 98.62 184 TRP A CA 1
ATOM 1457 C C . TRP A 1 184 ? -11.961 -9.465 -1.772 1.00 98.62 184 TRP A C 1
ATOM 1459 O O . TRP A 1 184 ? -11.007 -9.731 -1.044 1.00 98.62 184 TRP A O 1
ATOM 1469 N N . ALA A 1 185 ? -12.806 -10.398 -2.220 1.00 98.62 185 ALA A N 1
ATOM 1470 C CA . ALA A 1 185 ? -12.691 -11.809 -1.870 1.00 98.62 185 ALA A CA 1
ATOM 1471 C C . ALA A 1 185 ? -11.438 -12.425 -2.501 1.00 98.62 185 ALA A C 1
ATOM 1473 O O . ALA A 1 185 ? -10.614 -12.996 -1.786 1.00 98.62 185 ALA A O 1
ATOM 1474 N N . GLY A 1 186 ? -11.243 -12.230 -3.810 1.00 98.50 186 GLY A N 1
ATOM 1475 C CA 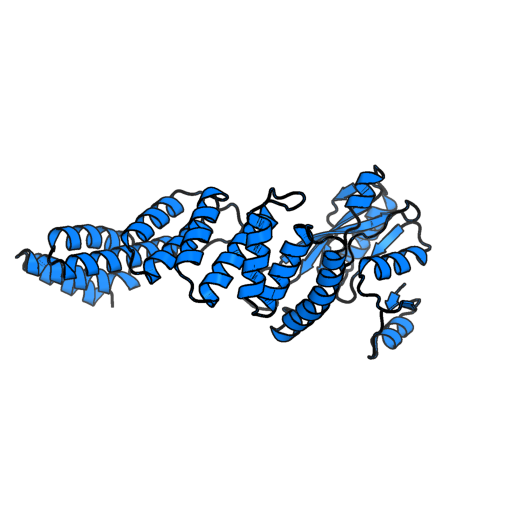. GLY A 1 186 ? -10.048 -12.712 -4.496 1.00 98.50 186 GLY A CA 1
ATOM 1476 C C . GLY A 1 186 ? -8.769 -12.026 -4.007 1.00 98.50 186 GLY A C 1
ATOM 1477 O O . GLY A 1 186 ? -7.714 -12.661 -3.926 1.00 98.50 186 GLY A O 1
ATOM 1478 N N . ALA A 1 187 ? -8.844 -10.745 -3.631 1.00 98.75 187 ALA A N 1
ATOM 1479 C CA . ALA A 1 187 ? -7.727 -10.039 -3.012 1.00 98.75 187 ALA A CA 1
ATOM 1480 C C . ALA A 1 187 ? -7.326 -10.672 -1.674 1.00 98.75 187 ALA A C 1
ATOM 1482 O O . ALA A 1 187 ? -6.160 -11.023 -1.486 1.00 98.75 187 ALA A O 1
ATOM 1483 N N . ALA A 1 188 ? -8.293 -10.859 -0.771 1.00 98.44 188 ALA A N 1
ATOM 1484 C CA . ALA A 1 188 ? -8.064 -11.451 0.540 1.00 98.44 188 ALA A CA 1
ATOM 1485 C C . ALA A 1 188 ? -7.502 -12.877 0.440 1.00 98.44 188 ALA A C 1
ATOM 1487 O O . ALA A 1 188 ? -6.514 -13.175 1.105 1.00 98.44 188 ALA A O 1
ATOM 1488 N N . GLU A 1 189 ? -8.043 -13.718 -0.448 1.00 98.06 189 GLU A N 1
ATOM 1489 C CA . GLU A 1 189 ? -7.540 -15.079 -0.693 1.00 98.06 189 GLU A CA 1
ATOM 1490 C C . GLU A 1 189 ? -6.054 -15.080 -1.090 1.00 98.06 189 GLU A C 1
ATOM 1492 O O . GLU A 1 189 ? -5.242 -15.842 -0.557 1.00 98.06 189 GLU A O 1
ATOM 1497 N N . ASN A 1 190 ? -5.664 -14.186 -2.003 1.00 98.31 190 ASN A N 1
ATOM 1498 C CA . ASN A 1 190 ? -4.276 -14.090 -2.446 1.00 98.31 190 ASN A CA 1
ATOM 1499 C C . ASN A 1 190 ? -3.347 -13.560 -1.347 1.00 98.31 190 ASN A C 1
ATOM 1501 O O . ASN A 1 190 ? -2.226 -14.057 -1.208 1.00 98.31 190 ASN A O 1
ATOM 1505 N N . PHE A 1 191 ? -3.798 -12.595 -0.543 1.00 98.25 191 PHE A N 1
ATOM 1506 C CA . PHE A 1 191 ? -3.020 -12.109 0.595 1.00 98.25 191 PHE A CA 1
ATOM 1507 C C . PHE A 1 191 ? -2.898 -13.155 1.709 1.00 98.25 191 PHE A C 1
ATOM 1509 O O . PHE A 1 191 ? -1.811 -13.305 2.266 1.00 98.25 191 PHE A O 1
ATOM 1516 N N . GLU A 1 192 ? -3.940 -13.942 1.995 1.00 96.94 192 GLU A N 1
ATOM 1517 C CA . GLU A 1 192 ? -3.848 -15.075 2.924 1.00 96.94 192 GLU A CA 1
ATOM 1518 C C . GLU A 1 192 ? -2.816 -16.101 2.446 1.00 96.94 192 GLU A C 1
ATOM 1520 O O . GLU A 1 192 ? -1.969 -16.533 3.231 1.00 96.94 192 GLU A O 1
ATOM 1525 N N . ALA A 1 193 ? -2.828 -16.445 1.154 1.00 95.31 193 ALA A N 1
ATOM 1526 C CA . ALA A 1 193 ? -1.861 -17.373 0.573 1.00 95.31 193 ALA A CA 1
ATOM 1527 C C . ALA A 1 193 ? -0.410 -16.879 0.712 1.00 95.31 193 ALA A C 1
ATOM 1529 O O . ALA A 1 193 ? 0.483 -17.682 0.990 1.00 95.31 193 ALA A O 1
ATOM 1530 N N . VAL A 1 194 ? -0.184 -15.569 0.551 1.00 96.69 194 VAL A N 1
ATOM 1531 C CA . VAL A 1 194 ? 1.118 -14.919 0.770 1.00 96.69 194 VAL A CA 1
ATOM 1532 C C . VAL A 1 194 ? 1.528 -14.984 2.233 1.00 96.69 194 VAL A C 1
ATOM 1534 O O . VAL A 1 194 ? 2.647 -15.374 2.555 1.00 96.69 194 VAL A O 1
ATOM 1537 N N . LEU A 1 195 ? 0.627 -14.599 3.131 1.00 94.88 195 LEU A N 1
ATOM 1538 C CA . LEU A 1 195 ? 0.953 -14.440 4.537 1.00 94.88 195 LEU A CA 1
ATOM 1539 C C . LEU A 1 195 ? 1.117 -15.798 5.231 1.00 94.88 195 LEU A C 1
ATOM 1541 O O . LEU A 1 195 ? 1.918 -15.920 6.151 1.00 94.88 195 LEU A O 1
ATOM 1545 N N . ASN A 1 196 ? 0.413 -16.846 4.811 1.00 94.50 196 ASN A N 1
ATOM 1546 C CA . ASN A 1 196 ? 0.488 -18.170 5.442 1.00 94.50 196 ASN A CA 1
ATOM 1547 C C . ASN A 1 196 ? 1.748 -18.975 5.081 1.00 94.50 196 ASN A C 1
ATOM 1549 O O . ASN A 1 196 ? 1.891 -20.115 5.519 1.00 94.50 196 ASN A O 1
ATOM 1553 N N . GLN A 1 197 ? 2.675 -18.384 4.327 1.00 93.38 197 GLN A N 1
ATOM 1554 C CA . GLN A 1 197 ? 3.925 -19.007 3.909 1.00 93.38 197 GLN A CA 1
ATOM 1555 C C . GLN A 1 197 ? 5.134 -18.150 4.318 1.00 93.38 197 GLN A C 1
ATOM 1557 O O . GLN A 1 197 ? 4.992 -16.949 4.567 1.00 93.38 197 GLN A O 1
ATOM 1562 N N . PRO A 1 198 ? 6.346 -18.734 4.405 1.00 92.62 198 PRO A N 1
ATOM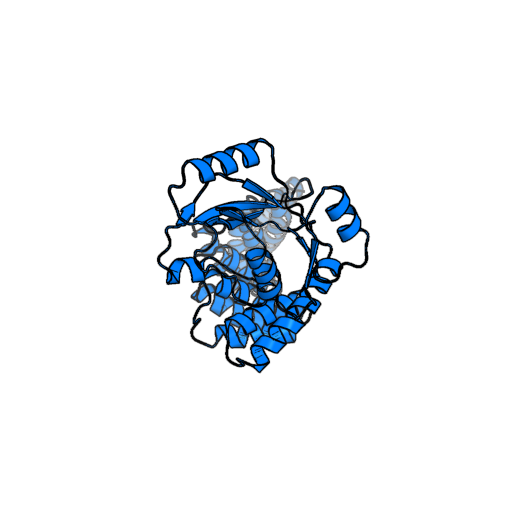 1563 C CA . PRO A 1 198 ? 7.566 -17.947 4.527 1.00 92.62 198 PRO A CA 1
ATOM 1564 C C . PRO A 1 198 ? 7.650 -16.927 3.379 1.00 92.62 198 PRO A C 1
ATOM 1566 O O . PRO A 1 198 ? 7.380 -17.290 2.237 1.00 92.62 198 PRO A O 1
ATOM 1569 N N . PRO A 1 199 ? 8.061 -15.675 3.637 1.00 87.06 199 PRO A N 1
ATOM 1570 C CA . PRO A 1 199 ? 7.879 -14.568 2.693 1.00 87.06 199 PRO A CA 1
ATOM 1571 C C . PRO A 1 199 ? 8.687 -14.688 1.391 1.00 87.06 199 PRO A C 1
ATOM 1573 O O . PRO A 1 199 ? 8.444 -13.944 0.441 1.00 87.06 199 PRO A O 1
ATOM 1576 N N . GLY A 1 200 ? 9.650 -15.612 1.324 1.00 86.12 200 GLY A N 1
ATOM 1577 C CA . GLY A 1 200 ? 10.509 -15.794 0.159 1.00 86.12 200 GLY A CA 1
ATOM 1578 C C . GLY A 1 200 ? 11.240 -14.498 -0.191 1.00 86.12 200 GLY A C 1
ATOM 1579 O O . GLY A 1 200 ? 12.017 -13.989 0.612 1.00 86.12 200 GLY A O 1
ATOM 1580 N N . ASN A 1 201 ? 10.963 -13.965 -1.383 1.00 84.56 201 ASN A N 1
ATOM 1581 C CA . ASN A 1 201 ? 11.575 -12.737 -1.901 1.00 84.56 201 ASN A CA 1
ATOM 1582 C C . ASN A 1 201 ? 10.755 -11.462 -1.625 1.00 84.56 201 ASN A C 1
ATOM 1584 O O . ASN A 1 201 ? 11.126 -10.396 -2.114 1.00 84.56 201 ASN A O 1
ATOM 1588 N N . LEU A 1 202 ? 9.638 -11.551 -0.895 1.00 92.50 202 LEU A N 1
ATOM 1589 C CA . LEU A 1 202 ? 8.839 -10.378 -0.540 1.00 92.50 202 LEU A CA 1
ATOM 1590 C C . LEU A 1 202 ? 9.532 -9.548 0.544 1.00 92.50 202 LEU A C 1
ATOM 1592 O O . LEU A 1 202 ? 10.058 -10.081 1.523 1.00 92.50 202 LEU A O 1
ATOM 1596 N N . SER A 1 203 ? 9.498 -8.227 0.382 1.00 92.12 203 SER A N 1
ATOM 1597 C CA . SER A 1 203 ? 10.020 -7.294 1.380 1.00 92.12 203 SER A CA 1
ATOM 1598 C C . SER A 1 203 ? 9.077 -7.155 2.581 1.00 92.12 203 SER A C 1
ATOM 1600 O O . SER A 1 203 ? 7.882 -7.446 2.498 1.00 92.12 203 SER A O 1
ATOM 1602 N N . ALA A 1 204 ? 9.595 -6.642 3.702 1.00 91.62 204 ALA A N 1
ATOM 1603 C CA . ALA A 1 204 ? 8.769 -6.316 4.865 1.00 91.62 204 ALA A CA 1
ATOM 1604 C C . ALA A 1 204 ? 7.650 -5.312 4.524 1.00 91.62 204 ALA A C 1
ATOM 1606 O O . ALA A 1 204 ? 6.543 -5.451 5.037 1.00 91.62 204 ALA A O 1
ATOM 1607 N N . GLU A 1 205 ? 7.911 -4.360 3.618 1.00 90.44 205 GLU A N 1
ATOM 1608 C CA . GLU A 1 205 ? 6.895 -3.410 3.146 1.00 90.44 205 GLU A CA 1
ATOM 1609 C C . GLU A 1 205 ? 5.788 -4.095 2.347 1.00 90.44 205 GLU A C 1
ATOM 1611 O O . GLU A 1 205 ? 4.619 -3.796 2.561 1.00 90.44 205 GLU A O 1
ATOM 1616 N N . GLN A 1 206 ? 6.122 -5.058 1.484 1.00 94.12 206 GLN A N 1
ATOM 1617 C CA . GLN A 1 206 ? 5.112 -5.800 0.723 1.00 94.12 206 GLN A CA 1
ATOM 1618 C C . GLN A 1 206 ? 4.248 -6.679 1.633 1.00 94.12 206 GLN A C 1
ATOM 1620 O O . GLN A 1 206 ? 3.042 -6.786 1.431 1.00 94.12 206 GLN A O 1
ATOM 1625 N N . LEU A 1 207 ? 4.834 -7.290 2.667 1.00 95.25 207 LEU A N 1
ATOM 1626 C CA . LEU A 1 207 ? 4.067 -8.055 3.657 1.00 95.25 207 LEU A CA 1
ATOM 1627 C C . LEU A 1 207 ? 3.140 -7.155 4.476 1.00 95.25 207 LEU A C 1
ATOM 1629 O O . LEU A 1 207 ? 2.002 -7.528 4.763 1.00 95.25 207 LEU A O 1
ATOM 1633 N N . TYR A 1 208 ? 3.627 -5.973 4.848 1.00 93.69 208 TYR A N 1
ATOM 1634 C CA . TYR A 1 208 ? 2.829 -4.963 5.523 1.00 93.69 208 TYR A CA 1
ATOM 1635 C C . TYR A 1 208 ? 1.671 -4.478 4.631 1.00 93.69 208 TYR A C 1
ATOM 1637 O O . TYR A 1 208 ? 0.526 -4.453 5.081 1.00 93.69 208 TYR A O 1
ATOM 1645 N N . GLU A 1 209 ? 1.937 -4.171 3.358 1.00 94.38 209 GLU A N 1
ATOM 1646 C CA . GLU A 1 209 ? 0.920 -3.769 2.381 1.00 94.38 209 GLU A CA 1
ATOM 1647 C C . GLU A 1 209 ? -0.128 -4.870 2.174 1.00 94.38 209 GLU A C 1
ATOM 1649 O O . GLU A 1 209 ? -1.326 -4.590 2.214 1.00 94.38 209 GLU A O 1
ATOM 1654 N N . ALA A 1 210 ? 0.301 -6.131 2.050 1.00 96.69 210 ALA A N 1
ATOM 1655 C CA . ALA A 1 210 ? -0.597 -7.278 1.949 1.00 96.69 210 ALA A CA 1
ATOM 1656 C C . ALA A 1 210 ? -1.547 -7.367 3.153 1.00 96.69 210 ALA A C 1
ATOM 1658 O O . ALA A 1 210 ? -2.751 -7.536 2.975 1.00 96.69 210 ALA A O 1
ATOM 1659 N N . LEU A 1 211 ? -1.034 -7.208 4.380 1.00 95.94 211 LEU A N 1
ATOM 1660 C CA . LEU A 1 211 ? -1.862 -7.193 5.591 1.00 95.94 211 LEU A CA 1
ATOM 1661 C C . LEU A 1 211 ? -2.837 -6.017 5.604 1.00 95.94 211 LEU A C 1
ATOM 1663 O O . LEU A 1 211 ? -4.013 -6.213 5.901 1.00 95.94 211 LEU A O 1
ATOM 1667 N N . ALA A 1 212 ? -2.371 -4.809 5.282 1.00 94.38 212 ALA A N 1
ATOM 1668 C CA . ALA A 1 212 ? -3.204 -3.612 5.284 1.00 94.38 212 ALA A CA 1
ATOM 1669 C C . ALA A 1 212 ? -4.362 -3.723 4.276 1.00 94.38 212 ALA A C 1
ATOM 1671 O O . ALA A 1 212 ? -5.516 -3.459 4.624 1.00 94.38 212 ALA A O 1
ATOM 1672 N N . LEU A 1 213 ? -4.073 -4.173 3.052 1.00 96.88 213 LEU A N 1
ATOM 1673 C CA . LEU A 1 213 ? -5.082 -4.380 2.013 1.00 96.88 213 LEU A CA 1
ATOM 1674 C C . LEU A 1 213 ? -6.010 -5.555 2.332 1.00 96.88 213 LEU A C 1
ATOM 1676 O O . LEU A 1 213 ? -7.204 -5.468 2.060 1.00 96.88 213 LEU A O 1
ATOM 1680 N N . MET A 1 214 ? -5.511 -6.621 2.963 1.00 97.75 214 MET A N 1
ATOM 1681 C CA . MET A 1 214 ? -6.343 -7.736 3.425 1.00 97.75 214 MET A CA 1
ATOM 1682 C C . MET A 1 214 ? -7.321 -7.307 4.528 1.00 97.75 214 MET A C 1
ATOM 1684 O O . MET A 1 214 ? -8.502 -7.640 4.458 1.00 97.75 214 MET A O 1
ATOM 1688 N N . ILE A 1 215 ? -6.869 -6.517 5.512 1.00 97.31 215 ILE A N 1
ATOM 1689 C CA . ILE A 1 215 ? -7.739 -5.925 6.545 1.00 97.31 215 ILE A CA 1
ATOM 1690 C C . ILE A 1 215 ? -8.835 -5.077 5.889 1.00 97.31 215 ILE A C 1
ATOM 1692 O O . ILE A 1 215 ? -10.012 -5.210 6.227 1.00 97.31 215 ILE A O 1
ATOM 1696 N N . ALA A 1 216 ? -8.462 -4.224 4.931 1.00 96.25 216 ALA A N 1
ATOM 1697 C CA . ALA A 1 216 ? -9.414 -3.385 4.213 1.00 96.25 216 ALA A CA 1
ATOM 1698 C C . ALA A 1 216 ? -10.400 -4.212 3.369 1.00 96.25 216 ALA A C 1
ATOM 1700 O O . ALA A 1 216 ? -11.596 -3.922 3.370 1.00 96.25 216 ALA A O 1
ATOM 1701 N N . ALA A 1 217 ? -9.931 -5.274 2.709 1.00 98.06 217 ALA A N 1
ATOM 1702 C CA . ALA A 1 217 ? -10.770 -6.194 1.946 1.00 98.06 217 ALA A CA 1
ATOM 1703 C C . ALA A 1 217 ? -11.806 -6.883 2.845 1.00 98.06 217 ALA A C 1
ATOM 1705 O O . ALA A 1 217 ? -12.995 -6.857 2.535 1.00 98.06 217 ALA A O 1
ATOM 1706 N N . TYR A 1 218 ? -11.395 -7.415 4.001 1.00 98.25 218 TYR A N 1
ATOM 1707 C CA . TYR A 1 218 ? -12.327 -8.010 4.964 1.00 98.25 218 TYR A CA 1
ATOM 1708 C C . TYR A 1 218 ? -13.322 -7.012 5.542 1.00 98.25 218 TYR A C 1
ATOM 1710 O O . TYR A 1 218 ? -14.485 -7.358 5.760 1.00 98.25 218 TYR A O 1
ATOM 1718 N N . ASN A 1 219 ? -12.900 -5.764 5.738 1.00 96.31 219 ASN A N 1
ATOM 1719 C CA . ASN A 1 219 ? -13.798 -4.702 6.161 1.00 96.31 219 ASN A CA 1
ATOM 1720 C C . ASN A 1 219 ? -14.843 -4.374 5.076 1.00 96.31 219 ASN A C 1
ATOM 1722 O O . ASN A 1 219 ? -16.020 -4.243 5.400 1.00 96.31 219 ASN A O 1
ATOM 1726 N N . ASN A 1 220 ? -14.448 -4.308 3.798 1.00 96.88 220 ASN A N 1
ATOM 1727 C CA . ASN A 1 220 ? -15.374 -4.116 2.669 1.00 96.88 220 ASN A CA 1
ATOM 1728 C C . ASN A 1 220 ? -16.342 -5.297 2.483 1.00 96.88 220 ASN A C 1
ATOM 1730 O O . ASN A 1 220 ? -17.483 -5.096 2.075 1.00 96.88 220 ASN A O 1
ATOM 1734 N N . LEU A 1 221 ? -15.910 -6.515 2.818 1.00 97.69 221 LEU A N 1
ATOM 1735 C CA . LEU A 1 221 ? -16.757 -7.713 2.833 1.00 97.69 221 LEU A CA 1
ATOM 1736 C C . LEU A 1 221 ? -17.646 -7.821 4.083 1.00 97.69 221 LEU A C 1
ATOM 1738 O O . LEU A 1 221 ? -18.462 -8.737 4.159 1.00 97.69 221 LEU A O 1
ATOM 1742 N N . ALA A 1 222 ? -17.493 -6.915 5.055 1.00 96.94 222 ALA A N 1
ATOM 1743 C CA . ALA A 1 222 ? -18.190 -6.937 6.340 1.00 96.94 222 ALA A CA 1
ATOM 1744 C C . ALA A 1 222 ? -18.016 -8.260 7.120 1.00 96.94 222 ALA A C 1
ATOM 1746 O O . ALA A 1 222 ? -18.977 -8.780 7.684 1.00 96.94 222 ALA A O 1
ATOM 1747 N N . ILE A 1 223 ? -16.782 -8.786 7.173 1.00 97.12 223 ILE A N 1
ATOM 1748 C CA . ILE A 1 223 ? -16.423 -10.010 7.916 1.00 97.12 223 ILE A CA 1
ATOM 1749 C C . ILE A 1 223 ? -15.589 -9.629 9.157 1.00 97.12 223 ILE A C 1
ATOM 1751 O O . ILE A 1 223 ? -14.354 -9.676 9.110 1.00 97.12 223 ILE A O 1
ATOM 1755 N N . PRO A 1 224 ? -16.216 -9.186 10.264 1.00 96.44 224 PRO A N 1
ATOM 1756 C CA . PRO A 1 224 ? -15.505 -8.605 11.403 1.00 96.44 224 PRO A CA 1
ATOM 1757 C C . PRO A 1 224 ? -14.546 -9.585 12.088 1.00 96.44 224 PRO A C 1
ATOM 1759 O O . PRO A 1 224 ? -13.487 -9.165 12.543 1.00 96.44 224 PRO A O 1
ATOM 1762 N N . GLU A 1 225 ? -14.852 -10.882 12.115 1.00 97.44 225 GLU A N 1
ATOM 1763 C CA . GLU A 1 225 ? -13.981 -11.901 12.712 1.00 97.44 225 GLU A CA 1
ATOM 1764 C C . GLU A 1 225 ? -12.637 -11.981 11.974 1.00 97.44 225 GLU A C 1
ATOM 1766 O O . GLU A 1 225 ? -11.578 -12.067 12.595 1.00 97.44 225 GLU A O 1
ATOM 1771 N N . LYS A 1 226 ? -12.674 -11.878 10.640 1.00 97.81 226 LYS A N 1
ATOM 1772 C CA . LYS A 1 226 ? -11.480 -11.869 9.787 1.00 97.81 226 LYS A CA 1
ATOM 1773 C C . LYS A 1 226 ? -10.707 -10.557 9.875 1.00 97.81 226 LYS A C 1
ATOM 1775 O O . LYS A 1 226 ? -9.478 -10.570 9.838 1.00 97.81 226 LYS A O 1
ATOM 1780 N N . VAL A 1 227 ? -11.405 -9.430 10.036 1.00 97.94 227 VAL A N 1
ATOM 1781 C CA . VAL A 1 227 ? -10.760 -8.140 10.325 1.00 97.94 227 VAL A CA 1
ATOM 1782 C C . VAL A 1 227 ? -10.004 -8.208 11.656 1.00 97.94 227 VAL A C 1
ATOM 1784 O O . VAL A 1 227 ? -8.846 -7.797 11.713 1.00 97.94 227 VAL A O 1
ATOM 1787 N N . GLU A 1 228 ? -10.621 -8.758 12.708 1.00 97.38 228 GLU A N 1
ATOM 1788 C CA . GLU A 1 228 ? -9.993 -8.934 14.025 1.00 97.38 228 GLU A CA 1
ATOM 1789 C C . GLU A 1 228 ? -8.745 -9.829 13.939 1.00 97.38 228 GLU A C 1
ATOM 1791 O O . GLU A 1 228 ? -7.673 -9.404 14.372 1.00 97.38 228 GLU A O 1
ATOM 1796 N N . GLU A 1 229 ? -8.844 -11.001 13.300 1.00 97.12 229 GLU A N 1
ATOM 1797 C CA . GLU A 1 229 ? -7.715 -11.923 13.086 1.00 97.12 229 GLU A CA 1
ATOM 1798 C C . GLU A 1 229 ? -6.546 -11.236 12.354 1.00 97.12 229 GLU A C 1
ATOM 1800 O O . GLU A 1 229 ? -5.385 -11.303 12.779 1.00 97.12 229 GLU A O 1
ATOM 1805 N N . ALA A 1 230 ? -6.849 -10.531 11.261 1.00 97.00 230 ALA A N 1
ATOM 1806 C CA . ALA A 1 230 ? -5.850 -9.850 10.450 1.00 97.00 230 ALA A CA 1
ATOM 1807 C C . ALA A 1 230 ? -5.179 -8.688 11.204 1.00 97.00 230 ALA A C 1
ATOM 1809 O O . ALA A 1 230 ? -3.962 -8.509 11.102 1.00 97.00 230 ALA A O 1
ATOM 1810 N N . LEU A 1 231 ? -5.939 -7.929 12.001 1.00 96.88 231 LEU A N 1
ATOM 1811 C CA . LEU A 1 231 ? -5.405 -6.864 12.852 1.00 96.88 231 LEU A CA 1
ATOM 1812 C C . LEU A 1 231 ? -4.482 -7.418 13.937 1.00 96.88 231 LEU A C 1
ATOM 1814 O O . LEU A 1 231 ? -3.380 -6.904 14.112 1.00 96.88 231 LEU A O 1
ATOM 1818 N N . GLU A 1 232 ? -4.884 -8.472 14.647 1.00 95.69 232 GLU A N 1
ATOM 1819 C CA . GLU A 1 232 ? -4.052 -9.090 15.688 1.00 95.69 232 GLU A CA 1
ATOM 1820 C C . GLU A 1 232 ? -2.729 -9.607 15.113 1.00 95.69 232 GLU A C 1
ATOM 1822 O O . GLU A 1 232 ? -1.654 -9.394 15.688 1.00 95.69 232 GLU A O 1
ATOM 1827 N N . ARG A 1 233 ? -2.785 -10.199 13.918 1.00 95.38 233 ARG A N 1
ATOM 1828 C CA . ARG A 1 233 ? -1.599 -10.608 13.170 1.00 95.38 233 ARG A CA 1
ATOM 1829 C C . ARG A 1 233 ? -0.710 -9.422 12.786 1.00 95.38 233 ARG A C 1
ATOM 1831 O O . ARG A 1 233 ? 0.505 -9.491 12.983 1.00 95.38 233 ARG A O 1
ATOM 1838 N N . ALA A 1 234 ? -1.290 -8.346 12.258 1.00 94.56 234 ALA A N 1
ATOM 1839 C CA . ALA A 1 234 ? -0.550 -7.154 11.852 1.00 94.56 234 ALA A CA 1
ATOM 1840 C C . ALA A 1 234 ? 0.148 -6.483 13.046 1.00 94.56 234 ALA A C 1
ATOM 1842 O O . ALA A 1 234 ? 1.335 -6.174 12.963 1.00 94.56 234 ALA A O 1
ATOM 1843 N N . LEU A 1 235 ? -0.540 -6.350 14.184 1.00 94.12 235 LEU A N 1
ATOM 1844 C CA . LEU A 1 235 ? 0.021 -5.785 15.418 1.00 94.12 235 LEU A CA 1
ATOM 1845 C C . LEU A 1 235 ? 1.179 -6.619 15.983 1.00 94.12 235 LEU A C 1
ATOM 1847 O O . LEU A 1 235 ? 2.105 -6.062 16.570 1.00 94.12 235 LEU A O 1
ATOM 1851 N N . LYS A 1 236 ? 1.159 -7.943 15.788 1.00 93.94 236 LYS A N 1
ATOM 1852 C CA . LYS A 1 236 ? 2.258 -8.831 16.192 1.00 93.94 236 LYS A CA 1
ATOM 1853 C C . LYS A 1 236 ? 3.490 -8.685 15.296 1.00 93.94 236 LYS A C 1
ATOM 1855 O O . LYS A 1 236 ? 4.609 -8.728 15.799 1.00 93.94 236 LYS A O 1
ATOM 1860 N N . LEU A 1 237 ? 3.292 -8.556 13.984 1.00 91.75 237 LEU A N 1
ATOM 1861 C CA . LEU A 1 237 ? 4.384 -8.502 13.003 1.00 91.75 237 LEU A CA 1
ATOM 1862 C C . LEU A 1 237 ? 4.990 -7.100 12.857 1.00 91.75 237 LEU A C 1
ATOM 1864 O O . LEU A 1 237 ? 6.182 -6.974 12.593 1.00 91.75 237 LEU A O 1
ATOM 1868 N N . PHE A 1 238 ? 4.185 -6.058 13.058 1.00 91.50 238 PHE A N 1
ATOM 1869 C CA . PHE A 1 238 ? 4.541 -4.662 12.809 1.00 91.50 238 PHE A CA 1
ATOM 1870 C C . PHE A 1 238 ? 4.199 -3.782 14.020 1.00 91.50 238 PHE A C 1
ATOM 1872 O O . PHE A 1 238 ? 3.596 -2.718 13.894 1.00 91.50 238 PHE A O 1
ATOM 1879 N N . SER A 1 239 ? 4.585 -4.227 15.219 1.00 90.31 239 SER A N 1
ATOM 1880 C CA . SER A 1 239 ? 4.200 -3.604 16.495 1.00 90.31 239 SER A CA 1
ATOM 1881 C C . SER A 1 239 ? 4.656 -2.152 16.664 1.00 90.31 239 SER A C 1
ATOM 1883 O O . SER A 1 239 ? 4.055 -1.407 17.434 1.00 90.31 239 SER A O 1
ATOM 1885 N N . THR A 1 240 ? 5.686 -1.717 15.939 1.00 87.88 240 THR A N 1
ATOM 1886 C CA . THR A 1 240 ? 6.185 -0.335 15.978 1.00 87.88 240 THR A CA 1
ATOM 1887 C C . THR A 1 240 ? 5.398 0.615 15.077 1.00 87.88 240 THR A C 1
ATOM 1889 O O . THR A 1 240 ? 5.543 1.830 15.205 1.00 87.88 240 THR A O 1
ATOM 1892 N N . ARG A 1 241 ? 4.540 0.097 14.188 1.00 86.62 241 ARG A N 1
ATOM 1893 C CA . ARG A 1 241 ? 3.774 0.905 13.236 1.00 86.62 241 ARG A CA 1
ATOM 1894 C C . ARG A 1 241 ? 2.519 1.475 13.891 1.00 86.62 241 ARG A C 1
ATOM 1896 O O . ARG A 1 241 ? 1.479 0.821 13.974 1.00 86.62 241 ARG A O 1
ATOM 1903 N N . GLN A 1 242 ? 2.607 2.720 14.359 1.00 87.06 242 GLN A N 1
ATOM 1904 C CA . GLN A 1 242 ? 1.551 3.385 15.138 1.00 87.06 242 GLN A CA 1
ATOM 1905 C C . GLN A 1 242 ? 0.175 3.371 14.452 1.00 87.06 242 GLN A C 1
ATOM 1907 O O . GLN A 1 242 ? -0.846 3.180 15.114 1.00 87.06 242 GLN A O 1
ATOM 1912 N N . HIS A 1 243 ? 0.125 3.535 13.129 1.00 85.69 243 HIS A N 1
ATOM 1913 C CA . HIS A 1 243 ? -1.139 3.580 12.395 1.00 85.69 243 HIS A CA 1
ATOM 1914 C C . HIS A 1 243 ? -1.936 2.260 12.491 1.00 85.69 243 HIS A C 1
ATOM 1916 O O . HIS A 1 243 ? -3.164 2.314 12.438 1.00 85.69 243 HIS A O 1
ATOM 1922 N N . LEU A 1 244 ? -1.294 1.095 12.687 1.00 90.19 244 LEU A N 1
ATOM 1923 C CA . LEU A 1 244 ? -1.997 -0.186 12.860 1.00 90.19 244 LEU A CA 1
ATOM 1924 C C . LEU A 1 244 ? -2.779 -0.219 14.170 1.00 90.19 244 LEU A C 1
ATOM 1926 O O . LEU A 1 244 ? -3.918 -0.678 14.202 1.00 90.19 244 LEU A O 1
ATOM 1930 N N . TRP A 1 245 ? -2.200 0.322 15.241 1.00 92.38 245 TRP A N 1
ATOM 1931 C CA . TRP A 1 245 ? -2.869 0.441 16.538 1.00 92.38 245 TRP A CA 1
ATOM 1932 C C . TRP A 1 245 ? -4.078 1.375 16.459 1.00 92.38 245 TRP A C 1
ATOM 1934 O O . TRP A 1 245 ? -5.121 1.100 17.051 1.00 92.38 245 TRP A O 1
ATOM 1944 N N . VAL A 1 246 ? -3.964 2.450 15.673 1.00 90.88 246 VAL A N 1
ATOM 1945 C CA . VAL A 1 246 ? -5.069 3.379 15.391 1.00 90.88 246 VAL A CA 1
ATOM 1946 C C . VAL A 1 246 ? -6.156 2.729 14.534 1.00 90.88 246 VAL A C 1
ATOM 1948 O O . VAL A 1 246 ? -7.344 2.918 14.792 1.00 90.88 246 VAL A O 1
ATOM 1951 N N . LEU A 1 247 ? -5.782 1.957 13.514 1.00 91.62 247 LEU A N 1
ATOM 1952 C CA . LEU A 1 247 ? -6.736 1.219 12.686 1.00 91.62 247 LEU A CA 1
ATOM 1953 C C . LEU A 1 247 ? -7.494 0.180 13.522 1.00 91.62 247 LEU A C 1
ATOM 1955 O O . LEU A 1 247 ? -8.723 0.122 13.474 1.00 91.62 247 LEU A O 1
ATOM 1959 N N . ALA A 1 248 ? -6.768 -0.580 14.345 1.00 95.12 248 ALA A N 1
ATOM 1960 C CA . ALA A 1 248 ? -7.346 -1.573 15.236 1.00 95.12 248 ALA A CA 1
ATOM 1961 C C . ALA A 1 248 ? -8.306 -0.938 16.248 1.00 95.12 248 ALA A C 1
ATOM 1963 O O . ALA A 1 248 ? -9.414 -1.433 16.444 1.00 95.12 248 ALA A O 1
ATOM 1964 N N . SER A 1 249 ? -7.931 0.186 16.863 1.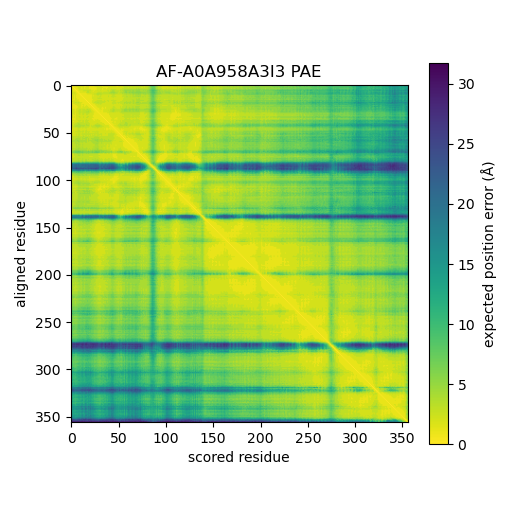00 95.50 249 SER A N 1
ATOM 1965 C CA . SER A 1 249 ? -8.800 0.857 17.831 1.00 95.50 249 SER A CA 1
ATOM 1966 C C . SER A 1 249 ? -10.093 1.371 17.196 1.00 95.50 249 SER A C 1
ATOM 1968 O O . SER A 1 249 ? -11.163 1.174 17.771 1.00 95.50 249 SER A O 1
ATOM 1970 N N . LYS A 1 250 ? -10.034 1.937 15.981 1.00 94.12 250 LYS A N 1
ATOM 1971 C CA . LYS A 1 250 ? -11.231 2.319 15.210 1.00 94.12 250 LYS A CA 1
ATOM 1972 C C . LYS A 1 250 ? -12.139 1.120 14.944 1.00 94.12 250 LYS A C 1
ATOM 1974 O O . LYS A 1 250 ? -13.351 1.233 15.127 1.00 94.12 250 LYS A O 1
ATOM 1979 N N . PHE A 1 251 ? -11.562 -0.023 14.569 1.00 95.62 251 PHE A N 1
ATOM 1980 C CA . PHE A 1 251 ? -12.319 -1.260 14.397 1.00 95.62 251 PHE A CA 1
ATOM 1981 C C . PHE A 1 251 ? -13.033 -1.657 15.698 1.00 95.62 251 PHE A C 1
ATOM 1983 O O . PHE A 1 251 ? -14.255 -1.789 15.700 1.00 95.62 251 PHE A O 1
ATOM 1990 N N . TYR A 1 252 ? -12.334 -1.735 16.833 1.00 96.44 252 TYR A N 1
ATOM 1991 C CA . TYR A 1 252 ? -12.969 -2.098 18.108 1.00 96.44 252 TYR A CA 1
ATOM 1992 C C . TYR A 1 252 ? -14.033 -1.102 18.576 1.00 96.44 252 TYR A C 1
ATOM 1994 O O . TYR A 1 252 ? -15.055 -1.526 19.116 1.00 96.44 252 TYR A O 1
ATOM 2002 N N . LEU A 1 253 ? -13.855 0.199 18.324 1.00 94.69 253 LEU A N 1
ATOM 2003 C CA . LEU A 1 253 ? -14.896 1.197 18.593 1.00 94.69 253 LEU A CA 1
ATOM 2004 C C . LEU A 1 253 ? -16.152 0.958 17.757 1.00 94.69 253 LEU A C 1
ATOM 2006 O O . LEU A 1 253 ? -17.257 1.054 18.294 1.00 94.69 253 LEU A O 1
ATOM 2010 N N . SER A 1 254 ? -15.998 0.606 16.476 1.00 93.75 254 SER A N 1
ATOM 2011 C CA . SER A 1 254 ? -17.136 0.266 15.610 1.00 93.75 254 SER A CA 1
ATOM 2012 C C . SER A 1 254 ? -17.900 -0.969 16.105 1.00 93.75 254 SER A C 1
ATOM 2014 O O . SER A 1 254 ? -19.116 -1.042 15.959 1.00 93.75 254 SER A O 1
ATOM 2016 N N . GLN A 1 255 ? -17.206 -1.885 16.789 1.00 94.50 255 GLN A N 1
ATOM 2017 C CA . GLN A 1 255 ? -17.780 -3.081 17.412 1.00 94.50 255 GLN A CA 1
ATOM 2018 C C . GLN A 1 255 ? -18.299 -2.841 18.844 1.00 94.50 255 GLN A C 1
ATOM 2020 O O . GLN A 1 255 ? -18.641 -3.791 19.544 1.00 94.50 255 GLN A O 1
ATOM 2025 N N . ASN A 1 256 ? -18.361 -1.587 19.314 1.00 93.69 256 ASN A N 1
ATOM 2026 C CA . ASN A 1 256 ? -18.725 -1.214 20.691 1.00 93.69 256 ASN A CA 1
ATOM 2027 C C . ASN A 1 256 ? -17.819 -1.824 21.784 1.00 93.69 256 ASN A C 1
ATOM 2029 O O . ASN A 1 256 ? -18.244 -2.013 22.925 1.00 93.69 256 ASN A O 1
ATOM 2033 N N . ARG A 1 257 ? -16.556 -2.123 21.460 1.00 95.44 257 ARG A N 1
ATOM 2034 C CA . ARG A 1 257 ? -15.554 -2.705 22.373 1.00 95.44 257 ARG A CA 1
ATOM 2035 C C . ARG A 1 257 ? -14.572 -1.627 22.844 1.00 95.44 257 ARG A C 1
ATOM 2037 O O . ARG A 1 257 ? -13.366 -1.712 22.612 1.00 95.44 257 ARG A O 1
ATOM 2044 N N . ALA A 1 258 ? -15.108 -0.610 23.523 1.00 95.69 258 ALA A N 1
ATOM 2045 C CA . ALA A 1 258 ? -14.374 0.580 23.962 1.00 95.69 258 ALA A CA 1
ATOM 2046 C C . ALA A 1 258 ? -13.114 0.271 24.787 1.00 95.69 258 ALA A C 1
ATOM 2048 O O . ALA A 1 258 ? -12.077 0.888 24.578 1.00 95.69 258 ALA A O 1
ATOM 2049 N N . GLU A 1 259 ? -13.173 -0.707 25.690 1.00 95.62 259 GLU A N 1
ATOM 2050 C CA . GLU A 1 259 ? -12.050 -1.049 26.571 1.00 95.62 259 GLU A CA 1
ATOM 2051 C C . GLU A 1 259 ? -10.822 -1.554 25.792 1.00 95.62 259 GLU A C 1
ATOM 2053 O O . GLU A 1 259 ? -9.701 -1.108 26.042 1.00 95.62 259 GLU A O 1
ATOM 2058 N N . LYS A 1 260 ? -11.036 -2.407 24.776 1.00 95.94 260 LYS A N 1
ATOM 2059 C CA . LYS A 1 260 ? -9.967 -2.867 23.872 1.00 95.94 260 LYS A CA 1
ATOM 2060 C C . LYS A 1 260 ? -9.457 -1.708 23.009 1.00 95.94 260 LYS A C 1
ATOM 2062 O O . LYS A 1 260 ? -8.259 -1.589 22.795 1.00 95.94 260 LYS A O 1
ATOM 2067 N N . ALA A 1 261 ? -10.329 -0.804 22.563 1.00 96.75 261 ALA A N 1
ATOM 2068 C CA . ALA A 1 261 ? -9.895 0.378 21.818 1.00 96.75 261 ALA A CA 1
ATOM 2069 C C . ALA A 1 261 ? -9.021 1.336 22.651 1.00 96.75 261 ALA A C 1
ATOM 2071 O O . ALA A 1 261 ? -8.008 1.821 22.148 1.00 96.75 261 ALA A O 1
ATOM 2072 N N . ILE A 1 262 ? -9.385 1.581 23.916 1.00 96.12 262 ILE A N 1
ATOM 2073 C CA . ILE A 1 262 ? -8.626 2.428 24.850 1.00 96.12 262 ILE A CA 1
ATOM 2074 C C . ILE A 1 262 ? -7.218 1.866 25.043 1.00 96.12 262 ILE A C 1
ATOM 2076 O O . ILE A 1 262 ? -6.248 2.604 24.890 1.00 96.12 262 ILE A O 1
ATOM 2080 N N . SER A 1 263 ? -7.085 0.566 25.326 1.00 95.94 263 SER A N 1
ATOM 2081 C CA . SER A 1 263 ? -5.768 -0.040 25.567 1.00 95.94 263 SER A CA 1
ATOM 2082 C C . SER A 1 263 ? -4.843 0.067 24.349 1.00 95.94 263 SER A C 1
ATOM 2084 O O . SER A 1 263 ? -3.659 0.372 24.502 1.00 95.94 263 SER A O 1
ATOM 2086 N N . LEU A 1 264 ? -5.386 -0.100 23.139 1.00 95.62 264 LEU A N 1
ATOM 2087 C CA . LEU A 1 264 ? -4.641 0.052 21.888 1.00 95.62 264 LEU A CA 1
ATOM 2088 C C . LEU A 1 264 ? -4.214 1.504 21.636 1.00 95.62 264 LEU A C 1
ATOM 2090 O O . LEU A 1 264 ? -3.077 1.741 21.234 1.00 95.62 264 LEU A O 1
ATOM 2094 N N . LEU A 1 265 ? -5.090 2.481 21.890 1.00 94.00 265 LEU A N 1
ATOM 2095 C CA . LEU A 1 265 ? -4.778 3.908 21.730 1.00 94.00 265 LEU A CA 1
ATOM 2096 C C . LEU A 1 265 ? -3.735 4.391 22.749 1.00 94.00 265 LEU A C 1
ATOM 2098 O O . LEU A 1 265 ? -2.816 5.125 22.387 1.00 94.00 265 LEU A O 1
ATOM 2102 N N . GLU A 1 266 ? -3.832 3.939 23.999 1.00 92.88 266 GLU A N 1
ATOM 2103 C CA . GLU A 1 266 ? -2.847 4.226 25.050 1.00 92.88 266 GLU A CA 1
ATOM 2104 C C . GLU A 1 266 ? -1.472 3.624 24.740 1.00 92.88 266 GLU A C 1
ATOM 2106 O O . GLU A 1 266 ? -0.443 4.198 25.104 1.00 92.88 266 GLU A O 1
ATOM 2111 N N . TYR A 1 267 ? -1.429 2.471 24.065 1.00 92.44 267 TYR A N 1
ATOM 2112 C CA . TYR A 1 267 ? -0.180 1.917 23.547 1.00 92.44 267 TYR A CA 1
ATOM 2113 C C . TYR A 1 267 ? 0.346 2.744 22.368 1.00 92.44 267 TYR A C 1
ATOM 2115 O O . TYR A 1 267 ? 1.507 3.152 22.378 1.00 92.44 267 TYR A O 1
ATOM 2123 N N . ALA A 1 268 ? -0.517 3.067 21.397 1.00 90.81 268 ALA A N 1
ATOM 2124 C CA . ALA A 1 268 ? -0.162 3.859 20.220 1.00 90.81 268 ALA A CA 1
ATOM 2125 C C . ALA A 1 268 ? 0.483 5.204 20.591 1.00 90.81 268 ALA A C 1
ATOM 2127 O O . ALA A 1 268 ? 1.459 5.609 19.965 1.00 90.81 268 ALA A O 1
ATOM 2128 N N . LYS A 1 269 ? -0.016 5.871 21.639 1.00 88.19 269 LYS A N 1
ATOM 2129 C CA . LYS A 1 269 ? 0.501 7.157 22.133 1.00 88.19 269 LYS A CA 1
ATOM 2130 C C . LYS A 1 269 ? 1.939 7.089 22.666 1.00 88.19 269 LYS A C 1
ATOM 2132 O O . LYS A 1 269 ? 2.623 8.106 22.695 1.00 88.19 269 LYS A O 1
ATOM 2137 N N . ARG A 1 270 ? 2.399 5.911 23.101 1.00 88.94 270 ARG A N 1
ATOM 2138 C CA . ARG A 1 270 ? 3.767 5.697 23.612 1.00 88.94 270 ARG A CA 1
ATOM 2139 C C . ARG A 1 270 ? 4.763 5.361 22.512 1.00 88.94 270 ARG A C 1
ATOM 2141 O O . ARG A 1 270 ? 5.965 5.384 22.765 1.00 88.94 270 ARG A O 1
ATOM 2148 N N . LEU A 1 271 ? 4.278 5.004 21.325 1.00 85.56 271 LEU A N 1
ATOM 2149 C CA . LEU A 1 271 ? 5.145 4.775 20.181 1.00 85.56 271 LEU A CA 1
ATOM 2150 C C . LEU A 1 271 ? 5.715 6.114 19.700 1.00 85.56 271 LEU A C 1
ATOM 2152 O O . LEU A 1 271 ? 5.002 7.121 19.735 1.00 85.56 271 LEU A O 1
ATOM 2156 N N . PRO A 1 272 ? 6.982 6.142 19.253 1.00 77.12 272 PRO A N 1
ATOM 2157 C CA . PRO A 1 272 ? 7.566 7.347 18.691 1.00 77.12 272 PRO A CA 1
ATOM 2158 C C . PRO A 1 272 ? 6.703 7.845 17.527 1.00 77.12 272 PRO A C 1
ATOM 2160 O O . PRO A 1 272 ? 6.341 7.085 16.625 1.00 77.12 272 PRO A O 1
ATOM 2163 N N . THR A 1 273 ? 6.353 9.131 17.568 1.00 63.31 273 THR A N 1
ATOM 2164 C CA . THR A 1 273 ? 5.790 9.855 16.430 1.00 63.31 273 THR A CA 1
ATOM 2165 C C . THR A 1 273 ? 6.854 9.882 15.342 1.00 63.31 273 THR A C 1
ATOM 2167 O O . THR A 1 273 ? 7.756 10.705 15.415 1.00 63.31 273 THR A O 1
ATOM 2170 N N . GLU A 1 274 ? 6.732 8.945 14.397 1.00 55.09 274 GLU A N 1
ATOM 2171 C CA . GLU A 1 274 ? 7.456 8.777 13.123 1.00 55.09 274 GLU A CA 1
ATOM 2172 C C . GLU A 1 274 ? 8.327 7.515 13.017 1.00 55.09 274 GLU A C 1
ATOM 2174 O O . GLU A 1 274 ? 9.346 7.352 13.680 1.00 55.09 274 GLU A O 1
ATOM 2179 N N . THR A 1 275 ? 7.924 6.654 12.079 1.00 49.47 275 THR A N 1
ATOM 2180 C CA . THR A 1 275 ? 8.817 5.826 11.242 1.00 49.47 275 THR A CA 1
ATOM 2181 C C . THR A 1 275 ? 8.257 5.651 9.817 1.00 49.47 275 THR A C 1
ATOM 2183 O O . THR A 1 275 ? 9.041 5.451 8.899 1.00 49.47 275 THR A O 1
ATOM 2186 N N . ASP A 1 276 ? 6.944 5.837 9.593 1.00 48.47 276 ASP A N 1
ATOM 2187 C CA . ASP A 1 276 ? 6.286 5.480 8.315 1.00 48.47 276 ASP A CA 1
ATOM 2188 C C . ASP A 1 276 ? 5.782 6.668 7.456 1.00 48.47 276 ASP A C 1
ATOM 2190 O O . ASP A 1 276 ? 4.938 6.484 6.581 1.00 48.47 276 ASP A O 1
ATOM 2194 N N . GLY A 1 277 ? 6.218 7.910 7.701 1.00 47.88 277 GLY A N 1
ATOM 2195 C CA . GLY A 1 277 ? 5.878 9.062 6.838 1.00 47.88 277 GLY A CA 1
ATOM 2196 C C . GLY A 1 277 ? 4.404 9.518 6.825 1.00 47.88 277 GLY A C 1
ATOM 2197 O O . GLY A 1 277 ? 4.086 10.514 6.178 1.00 47.88 277 GLY A O 1
ATOM 2198 N N . MET A 1 278 ? 3.499 8.853 7.554 1.00 53.69 278 MET A N 1
ATOM 2199 C CA . MET A 1 278 ? 2.131 9.324 7.809 1.00 53.69 278 MET A CA 1
ATOM 2200 C C . MET A 1 278 ? 2.043 10.014 9.174 1.00 53.69 278 MET A C 1
ATOM 2202 O O . MET A 1 278 ? 1.759 9.378 10.190 1.00 53.69 278 MET A O 1
ATOM 2206 N N . ALA A 1 279 ? 2.271 11.327 9.202 1.00 57.59 279 ALA A N 1
ATOM 2207 C CA . ALA A 1 279 ? 1.966 12.138 10.374 1.00 57.59 279 ALA A CA 1
ATOM 2208 C C . ALA A 1 279 ? 0.443 12.317 10.487 1.00 57.59 279 ALA A C 1
ATOM 2210 O O . ALA A 1 279 ? -0.207 12.845 9.582 1.00 57.59 279 ALA A O 1
ATOM 2211 N N . TRP A 1 280 ? -0.144 11.870 11.598 1.00 65.81 280 TRP A N 1
ATOM 2212 C CA . TRP A 1 280 ? -1.542 12.170 11.896 1.00 65.81 280 TRP A CA 1
ATOM 2213 C C . TRP A 1 280 ? -1.704 13.668 12.173 1.00 65.81 280 TRP A C 1
ATOM 2215 O O . TRP A 1 280 ? -0.818 14.263 12.795 1.00 65.81 280 TRP A O 1
ATOM 2225 N N . PRO A 1 281 ? -2.844 14.282 11.802 1.00 74.38 281 PRO A N 1
ATOM 2226 C CA . PRO A 1 281 ? -3.174 15.614 12.284 1.00 74.38 281 PRO A CA 1
ATOM 2227 C C . PRO A 1 281 ? -3.038 15.674 13.809 1.00 74.38 281 PRO A C 1
ATOM 2229 O O . PRO A 1 281 ? -3.462 14.747 14.514 1.00 74.38 281 PRO A O 1
ATOM 2232 N N . GLN A 1 282 ? -2.450 16.755 14.317 1.00 75.81 282 GLN A N 1
ATOM 2233 C CA . GLN A 1 282 ? -2.281 16.959 15.753 1.00 75.81 282 GLN A CA 1
ATOM 2234 C C . GLN A 1 282 ? -3.630 16.804 16.475 1.00 75.81 282 GLN A C 1
ATOM 2236 O O . GLN A 1 282 ? -4.642 17.338 16.027 1.00 75.81 282 GLN A O 1
ATOM 2241 N N . GLY A 1 283 ? -3.658 16.049 17.578 1.00 81.56 283 GLY A N 1
ATOM 2242 C CA . GLY A 1 283 ? -4.885 15.800 18.343 1.00 81.56 283 GLY A CA 1
ATOM 2243 C C . GLY A 1 283 ? -5.721 14.599 17.876 1.00 81.56 283 GLY A C 1
ATOM 2244 O O . GLY A 1 283 ? -6.756 14.313 18.480 1.00 81.56 283 GLY A O 1
ATOM 2245 N N . THR A 1 284 ? -5.321 13.879 16.817 1.00 84.56 284 THR A N 1
ATOM 2246 C CA . THR A 1 284 ? -6.089 12.720 16.310 1.00 84.56 284 THR A CA 1
ATOM 2247 C C . THR A 1 284 ? -6.206 11.602 17.349 1.00 84.56 284 THR A C 1
ATOM 2249 O O . THR A 1 284 ? -7.290 11.046 17.536 1.00 84.56 284 THR A O 1
ATOM 2252 N N . LEU A 1 285 ? -5.108 11.265 18.035 1.00 88.00 285 LEU A N 1
ATOM 2253 C CA . LEU A 1 285 ? -5.102 10.209 19.052 1.00 88.00 285 LEU A CA 1
ATOM 2254 C C . LEU A 1 285 ? -5.944 10.608 20.265 1.00 88.00 285 LEU A C 1
ATOM 2256 O O . LEU A 1 285 ? -6.743 9.806 20.739 1.00 88.00 285 LEU A O 1
ATOM 2260 N N . GLU A 1 286 ? -5.813 11.852 20.720 1.00 89.06 286 GLU A N 1
ATOM 2261 C CA . GLU A 1 286 ? -6.585 12.432 21.819 1.00 89.06 286 GLU A CA 1
ATOM 2262 C C . GLU A 1 286 ? -8.087 12.399 21.524 1.00 89.06 286 GLU A C 1
ATOM 2264 O O . GLU A 1 286 ? -8.883 11.976 22.362 1.00 89.06 286 GLU A O 1
ATOM 2269 N N . THR A 1 287 ? -8.464 12.767 20.300 1.00 89.25 287 THR A N 1
ATOM 2270 C CA . THR A 1 287 ? -9.848 12.730 19.817 1.00 89.25 287 THR A CA 1
ATOM 2271 C C . THR A 1 287 ? -10.406 11.306 19.838 1.00 89.25 287 THR A C 1
ATOM 2273 O O . THR A 1 287 ? -11.481 11.055 20.384 1.00 89.25 287 THR A O 1
ATOM 2276 N N . LEU A 1 288 ? -9.672 10.336 19.282 1.00 91.56 288 LEU A N 1
ATOM 2277 C CA . LEU A 1 288 ? -10.105 8.934 19.270 1.00 91.56 288 LEU A CA 1
ATOM 2278 C C . LEU A 1 288 ? -10.204 8.349 20.680 1.00 91.56 288 LEU A C 1
ATOM 2280 O O . LEU A 1 288 ? -11.160 7.635 20.981 1.00 91.56 288 LEU A O 1
ATOM 2284 N N . LEU A 1 289 ? -9.246 8.671 21.547 1.00 93.31 289 LEU A N 1
ATOM 2285 C CA . LEU A 1 289 ? -9.212 8.191 22.922 1.00 93.31 289 LEU A CA 1
ATOM 2286 C C . LEU A 1 289 ? -10.354 8.799 23.748 1.00 93.31 289 LEU A C 1
ATOM 2288 O O . LEU A 1 289 ? -11.009 8.078 24.499 1.00 93.31 289 LEU A O 1
ATOM 2292 N N . SER A 1 290 ? -10.680 10.079 23.541 1.00 92.44 290 SER A N 1
ATOM 2293 C CA . SER A 1 290 ? -11.844 10.711 24.172 1.00 92.44 290 SER A CA 1
ATOM 2294 C C . SER A 1 290 ? -13.150 10.032 23.757 1.00 92.44 290 SER A C 1
ATOM 2296 O O . SER A 1 290 ? -13.957 9.653 24.608 1.00 92.44 290 SER A O 1
ATOM 2298 N N . ARG A 1 291 ? -13.331 9.769 22.455 1.00 92.62 291 ARG A N 1
ATOM 2299 C CA . ARG A 1 291 ? -14.498 9.032 21.938 1.00 92.62 291 ARG A CA 1
ATOM 2300 C C . ARG A 1 291 ? -14.595 7.623 22.517 1.00 92.62 291 ARG A C 1
ATOM 2302 O O . ARG A 1 291 ? -15.696 7.165 22.824 1.00 92.62 291 ARG A O 1
ATOM 2309 N N . ALA A 1 292 ? -13.460 6.955 22.706 1.00 95.19 292 ALA A N 1
ATOM 2310 C CA . ALA A 1 292 ? -13.410 5.643 23.334 1.00 95.19 292 ALA A CA 1
ATOM 2311 C C . ALA A 1 292 ? -13.868 5.690 24.801 1.00 95.19 292 ALA A C 1
ATOM 2313 O O . ALA A 1 292 ? -14.730 4.904 25.200 1.00 95.19 292 ALA A O 1
ATOM 2314 N N . TYR A 1 293 ? -13.382 6.660 25.580 1.00 95.50 293 TYR A N 1
ATOM 2315 C CA . TYR A 1 293 ? -13.846 6.873 26.951 1.00 95.50 293 TYR A CA 1
ATOM 2316 C C . TYR A 1 293 ? -15.338 7.241 27.013 1.00 95.50 293 TYR A C 1
ATOM 2318 O O . TYR A 1 293 ? -16.062 6.711 27.854 1.00 95.50 293 TYR A O 1
ATOM 2326 N N . LEU A 1 294 ? -15.850 8.061 26.089 1.00 93.88 294 LEU A N 1
ATOM 2327 C CA . LEU A 1 294 ? -17.285 8.366 26.001 1.00 93.88 294 LEU A CA 1
ATOM 2328 C C . LEU A 1 294 ? -18.137 7.110 25.755 1.00 93.88 294 LEU A C 1
ATOM 2330 O O . LEU A 1 294 ? -19.150 6.916 26.430 1.00 93.88 294 LEU A O 1
ATOM 2334 N N . GLN A 1 295 ? -17.726 6.235 24.831 1.00 95.31 295 GLN A N 1
ATOM 2335 C CA . GLN A 1 295 ? -18.424 4.969 24.574 1.00 95.31 295 GLN A CA 1
ATOM 2336 C C . GLN A 1 295 ? -18.390 4.049 25.808 1.00 95.31 295 GLN A C 1
ATOM 2338 O O . GLN A 1 295 ? -19.401 3.430 26.154 1.00 95.31 295 GLN A O 1
ATOM 2343 N N . GLN A 1 296 ? -17.264 3.995 26.526 1.00 95.88 296 GLN A N 1
ATOM 2344 C CA . GLN A 1 296 ? -17.156 3.233 27.773 1.00 95.88 296 GLN A CA 1
ATOM 2345 C C . GLN A 1 296 ? -18.056 3.811 28.881 1.00 95.88 296 GLN A C 1
ATOM 2347 O O . GLN A 1 296 ? -18.759 3.058 29.555 1.00 95.88 296 GLN A O 1
ATOM 2352 N N . ALA A 1 297 ? -18.120 5.136 29.030 1.00 95.12 297 ALA A N 1
ATOM 2353 C CA . ALA A 1 297 ? -19.012 5.798 29.982 1.00 95.12 297 ALA A CA 1
ATOM 2354 C C . ALA A 1 297 ? -20.494 5.495 29.697 1.00 95.12 297 ALA A C 1
ATOM 2356 O O . ALA A 1 297 ? -21.266 5.234 30.619 1.00 95.12 297 ALA A O 1
ATOM 2357 N N . GLN A 1 298 ? -20.895 5.451 28.422 1.00 93.94 298 GLN A N 1
ATOM 2358 C CA . GLN A 1 298 ? -22.246 5.035 28.027 1.00 93.94 298 GLN A CA 1
ATOM 2359 C C . GLN A 1 298 ? -22.549 3.575 28.402 1.00 93.94 298 GLN A C 1
ATOM 2361 O O . GLN A 1 298 ? -23.691 3.256 28.743 1.00 93.94 298 GLN A O 1
ATOM 2366 N N . SER A 1 299 ? -21.552 2.685 28.371 1.00 94.38 299 SER A N 1
ATOM 2367 C CA . SER A 1 299 ? -21.704 1.310 28.866 1.00 94.38 299 SER A CA 1
ATOM 2368 C C . SER A 1 299 ? -21.957 1.287 30.377 1.00 94.38 299 SER A C 1
ATOM 2370 O O . SER A 1 299 ? -22.913 0.655 30.830 1.00 94.38 299 SER A O 1
ATOM 2372 N N . TRP A 1 300 ? -21.184 2.050 31.159 1.00 95.81 300 TRP A N 1
ATOM 2373 C CA . TRP A 1 300 ? -21.387 2.162 32.608 1.00 95.81 300 TRP A CA 1
ATOM 2374 C C . TRP A 1 300 ? -22.732 2.782 32.988 1.00 95.81 300 TRP A C 1
ATOM 2376 O O . TRP A 1 300 ? -23.370 2.329 33.940 1.00 95.81 300 TRP A O 1
ATOM 2386 N N . TYR A 1 301 ? -23.212 3.747 32.202 1.00 93.62 301 TYR A N 1
ATOM 2387 C CA . TYR A 1 301 ? -24.557 4.297 32.347 1.00 93.62 301 TYR A CA 1
ATOM 2388 C C . TYR A 1 301 ? -25.634 3.209 32.209 1.00 93.62 301 TYR A C 1
ATOM 2390 O O . TYR A 1 301 ? -26.505 3.087 33.071 1.00 93.62 301 TYR A O 1
ATOM 2398 N N . LYS A 1 302 ? -25.549 2.362 31.170 1.00 93.88 302 LYS A N 1
ATOM 2399 C CA . LYS A 1 302 ? -26.483 1.235 30.967 1.00 93.88 302 LYS A CA 1
ATOM 2400 C C . LYS A 1 302 ? -26.436 0.227 32.119 1.00 93.88 302 LYS A C 1
ATOM 2402 O O . LYS A 1 302 ? -27.468 -0.327 32.486 1.00 93.88 302 LYS A O 1
ATOM 2407 N N . GLN A 1 303 ? -25.259 0.029 32.709 1.00 95.25 303 GLN A N 1
ATOM 2408 C CA . GLN A 1 303 ? -25.046 -0.843 33.868 1.00 95.25 303 GLN A CA 1
ATOM 2409 C C . GLN A 1 303 ? -25.423 -0.192 35.210 1.00 95.25 303 GLN A C 1
ATOM 2411 O O . GLN A 1 303 ? -25.322 -0.845 36.245 1.00 95.25 303 GLN A O 1
ATOM 2416 N N . ARG A 1 304 ? -25.867 1.075 35.212 1.00 94.94 304 ARG A N 1
ATOM 2417 C CA . ARG A 1 304 ? -26.190 1.857 36.418 1.00 94.94 304 ARG A CA 1
ATOM 2418 C C . ARG A 1 304 ? -25.022 1.947 37.406 1.00 94.94 304 ARG A C 1
ATOM 2420 O O . ARG A 1 304 ? -25.224 1.884 38.616 1.00 94.94 304 ARG A O 1
ATOM 2427 N N . ASN A 1 305 ? -23.804 2.111 36.889 1.00 96.81 305 ASN A N 1
ATOM 2428 C CA . ASN A 1 305 ? -22.596 2.287 37.693 1.00 96.81 305 ASN A CA 1
ATOM 2429 C C . ASN A 1 305 ? -22.052 3.723 37.553 1.00 96.81 305 ASN A C 1
ATOM 2431 O O . ASN A 1 305 ? -21.123 3.962 36.775 1.00 96.81 305 ASN A O 1
ATOM 2435 N N . PRO A 1 306 ? -22.631 4.701 38.273 1.00 95.81 306 PRO A N 1
ATOM 2436 C CA . PRO A 1 306 ? -22.276 6.106 38.102 1.00 95.81 306 PRO A CA 1
ATOM 2437 C C . PRO A 1 306 ? -20.858 6.438 38.586 1.00 95.81 306 PRO A C 1
ATOM 2439 O O . PRO A 1 306 ? -20.248 7.370 38.069 1.00 95.81 306 PRO A O 1
ATOM 2442 N N . SER A 1 307 ? -20.298 5.662 39.519 1.00 96.62 307 SER A N 1
ATOM 2443 C CA . SER A 1 307 ? -18.920 5.847 39.992 1.00 96.62 307 SER A CA 1
ATOM 2444 C C . SER A 1 307 ? -17.902 5.554 38.890 1.00 96.62 307 SER A C 1
ATOM 2446 O O . SER A 1 307 ? -17.045 6.387 38.604 1.00 96.62 307 SER A O 1
ATOM 2448 N N . GLN A 1 308 ? -18.027 4.399 38.228 1.00 96.44 308 GLN A N 1
ATOM 2449 C CA . GLN A 1 308 ? -17.1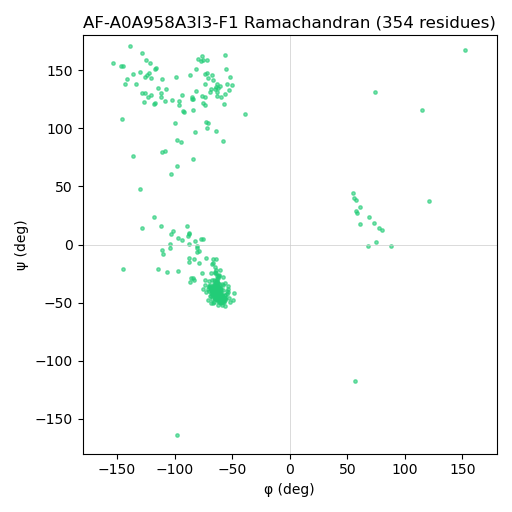52 4.029 37.109 1.00 96.44 308 GLN A CA 1
ATOM 2450 C C . GLN A 1 308 ? -17.385 4.919 35.884 1.00 96.44 308 GLN A C 1
ATOM 2452 O O . GLN A 1 308 ? -16.440 5.311 35.201 1.00 96.44 308 GLN A O 1
ATOM 2457 N N . MET A 1 309 ? -18.641 5.304 35.639 1.00 96.31 309 MET A N 1
ATOM 2458 C CA . MET A 1 309 ? -18.982 6.283 34.609 1.00 96.31 309 MET A CA 1
ATOM 2459 C C . MET A 1 309 ? -18.245 7.612 34.833 1.00 96.31 309 MET A C 1
ATOM 2461 O O . MET A 1 309 ? -17.618 8.118 33.905 1.00 9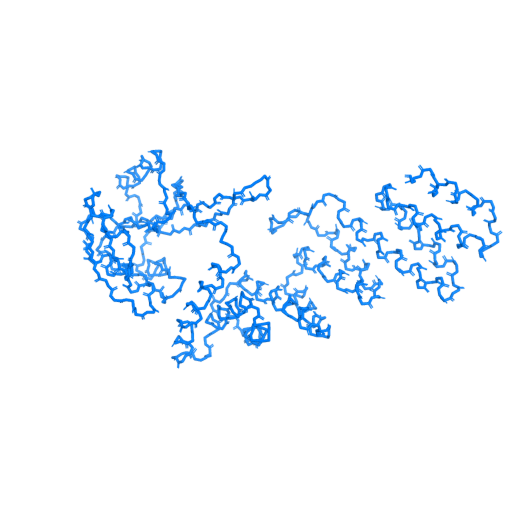6.31 309 MET A O 1
ATOM 2465 N N . ALA A 1 310 ? -18.285 8.159 36.053 1.00 96.06 310 ALA A N 1
ATOM 2466 C CA . ALA A 1 310 ? -17.598 9.401 36.392 1.00 96.06 310 ALA A CA 1
ATOM 2467 C C . ALA A 1 310 ? -16.073 9.280 36.241 1.00 96.06 310 ALA A C 1
ATOM 2469 O O . ALA A 1 310 ? -15.458 10.163 35.651 1.00 96.06 310 ALA A O 1
ATOM 2470 N N . GLU A 1 311 ? -15.462 8.186 36.706 1.00 95.81 311 GLU A N 1
ATOM 2471 C CA . GLU A 1 311 ? -14.010 7.975 36.593 1.00 95.81 311 GLU A CA 1
ATOM 2472 C C . GLU A 1 311 ? -13.528 8.050 35.135 1.00 95.81 311 GLU A C 1
ATOM 2474 O O . GLU A 1 311 ? -12.566 8.750 34.814 1.00 95.81 311 GLU A O 1
ATOM 2479 N N . VAL A 1 312 ? -14.233 7.364 34.236 1.00 94.44 312 VAL A N 1
ATOM 2480 C CA . VAL A 1 312 ? -13.904 7.343 32.808 1.00 94.44 312 VAL A CA 1
ATOM 2481 C C . VAL A 1 312 ? -14.114 8.716 32.161 1.00 94.44 312 VAL A C 1
ATOM 2483 O O . VAL A 1 312 ? -13.312 9.143 31.328 1.00 94.44 312 VAL A O 1
ATOM 2486 N N . LEU A 1 313 ? -15.165 9.439 32.555 1.00 95.06 313 LEU A N 1
ATOM 2487 C CA . LEU A 1 313 ? -15.469 10.762 32.005 1.00 95.06 313 LEU A CA 1
ATOM 2488 C C . LEU A 1 313 ? -14.440 11.825 32.394 1.00 95.06 313 LEU A C 1
ATOM 2490 O O . LEU A 1 313 ? -14.197 12.718 31.587 1.00 95.06 313 LEU A O 1
ATOM 2494 N N . VAL A 1 314 ? -13.799 11.721 33.565 1.00 95.12 314 VAL A N 1
ATOM 2495 C CA . VAL A 1 314 ? -12.672 12.604 33.921 1.00 95.12 314 VAL A CA 1
ATOM 2496 C C . VAL A 1 314 ? -11.567 12.480 32.870 1.00 95.12 314 VAL A C 1
ATOM 2498 O O . VAL A 1 314 ? -11.157 13.480 32.287 1.00 95.12 314 VAL A O 1
ATOM 2501 N N . ARG A 1 315 ? -11.175 11.244 32.531 1.00 93.81 315 ARG A N 1
ATOM 2502 C CA . ARG A 1 315 ? -10.146 10.991 31.508 1.00 93.81 315 ARG A CA 1
ATOM 2503 C C . ARG A 1 315 ? -10.564 11.521 30.140 1.00 93.81 315 ARG A C 1
ATOM 2505 O O . ARG A 1 315 ? -9.737 12.091 29.437 1.00 93.81 315 ARG A O 1
ATOM 2512 N N . ALA A 1 316 ? -11.838 11.357 29.773 1.00 91.50 316 ALA A N 1
ATOM 2513 C CA . ALA A 1 316 ? -12.376 11.875 28.516 1.00 91.50 316 ALA A CA 1
ATOM 2514 C C . ALA A 1 316 ? -12.264 13.405 28.420 1.00 91.50 316 ALA A C 1
ATOM 2516 O O . ALA A 1 316 ? -11.896 13.913 27.363 1.00 91.50 316 ALA A O 1
ATOM 2517 N N . ILE A 1 317 ? -12.570 14.122 29.507 1.00 91.81 317 ILE A N 1
ATOM 2518 C CA . ILE A 1 317 ? -12.533 15.591 29.582 1.00 91.81 317 ILE A CA 1
ATOM 2519 C C . ILE A 1 317 ? -11.094 16.109 29.515 1.00 91.81 317 ILE A C 1
ATOM 2521 O O . ILE A 1 317 ? -10.822 17.052 28.770 1.00 91.81 317 ILE A O 1
ATOM 2525 N N . ASP A 1 318 ? -10.174 15.476 30.247 1.00 91.38 318 ASP A N 1
ATOM 2526 C CA . ASP A 1 318 ? -8.776 15.913 30.334 1.00 91.38 318 ASP A CA 1
ATOM 2527 C C . ASP A 1 318 ? -8.079 15.908 28.968 1.00 91.38 318 ASP A C 1
ATOM 2529 O O . ASP A 1 318 ? -7.294 16.807 28.660 1.00 91.38 318 ASP A O 1
ATOM 2533 N N . ILE A 1 319 ? -8.392 14.919 28.126 1.00 88.56 319 ILE A N 1
ATOM 2534 C CA . ILE A 1 319 ? -7.745 14.742 26.819 1.00 88.56 319 ILE A CA 1
ATOM 2535 C C . ILE A 1 319 ? -8.532 15.337 25.649 1.00 88.56 319 ILE A C 1
ATOM 2537 O O . ILE A 1 319 ? -7.946 15.586 24.599 1.00 88.56 319 ILE A O 1
ATOM 2541 N N . ALA A 1 320 ? -9.848 15.524 25.782 1.00 81.31 320 ALA A N 1
ATOM 2542 C CA . ALA A 1 320 ? -10.679 15.994 24.680 1.00 81.31 320 ALA A CA 1
ATOM 2543 C C . ALA A 1 320 ? -10.270 17.408 24.236 1.00 81.31 320 ALA A C 1
ATOM 2545 O O . ALA A 1 320 ? -10.102 18.287 25.096 1.00 81.31 320 ALA A O 1
ATOM 2546 N N . PRO A 1 321 ? -10.217 17.676 22.915 1.00 79.19 321 PRO A N 1
ATOM 2547 C CA . PRO A 1 321 ? -10.270 19.041 22.407 1.00 79.19 321 PRO A CA 1
ATOM 2548 C C . PRO A 1 321 ? -11.486 19.768 22.991 1.00 79.19 321 PRO A C 1
ATOM 2550 O O . PRO A 1 321 ? -12.544 19.160 23.146 1.00 79.19 321 PRO A O 1
ATOM 2553 N N . LEU A 1 322 ? -11.357 21.068 23.280 1.00 75.00 322 LEU A N 1
ATOM 2554 C CA . LEU A 1 322 ? -12.428 21.878 23.888 1.00 75.00 322 LEU A CA 1
ATOM 2555 C C . LEU A 1 322 ? -13.784 21.695 23.181 1.00 75.00 322 LEU A C 1
ATOM 2557 O O . LEU A 1 322 ? -14.795 21.491 23.840 1.00 75.00 322 LEU A O 1
ATOM 2561 N N . ALA A 1 323 ? -13.782 21.651 21.846 1.00 69.06 323 ALA A N 1
ATOM 2562 C CA . ALA A 1 323 ? -14.988 21.476 21.034 1.00 69.06 323 ALA A CA 1
ATOM 2563 C C . ALA A 1 323 ? -15.703 20.115 21.215 1.00 69.06 323 ALA A C 1
ATOM 2565 O O . ALA A 1 323 ? -16.874 19.991 20.867 1.00 69.06 323 ALA A O 1
ATOM 2566 N N . GLU A 1 324 ? -15.032 19.086 21.747 1.00 74.88 324 GLU A N 1
ATOM 2567 C CA . GLU A 1 324 ? -15.603 17.740 21.942 1.00 74.88 324 GLU A CA 1
ATOM 2568 C C . GLU A 1 324 ? -15.967 17.435 23.413 1.00 74.88 324 GLU A C 1
ATOM 2570 O O . GLU A 1 324 ? -16.553 16.391 23.710 1.00 74.88 324 GLU A O 1
ATOM 2575 N N . ARG A 1 325 ? -15.682 18.349 24.353 1.00 87.88 325 ARG A N 1
ATOM 2576 C CA . ARG A 1 325 ? -15.900 18.143 25.800 1.00 87.88 325 ARG A CA 1
ATOM 2577 C C . ARG A 1 325 ? -17.356 18.251 26.245 1.00 87.88 325 ARG A C 1
ATOM 2579 O O . ARG A 1 325 ? -17.738 17.610 27.226 1.00 87.88 325 ARG A O 1
ATOM 2586 N N . ASN A 1 326 ? -18.191 18.978 25.502 1.00 89.31 326 ASN A N 1
ATOM 2587 C CA . ASN A 1 326 ? -19.604 19.198 25.828 1.00 89.31 326 ASN A CA 1
ATOM 2588 C C . ASN A 1 326 ? -20.340 17.884 26.157 1.00 89.31 326 ASN A C 1
ATOM 2590 O O . ASN A 1 326 ? -21.000 17.758 27.192 1.00 89.31 326 ASN A O 1
ATOM 2594 N N . GLN A 1 327 ? -20.170 16.865 25.310 1.00 89.31 327 GLN A N 1
ATOM 2595 C CA . GLN A 1 327 ? -20.820 15.570 25.506 1.00 89.31 327 GLN A CA 1
ATOM 2596 C C . GLN A 1 327 ? -20.332 14.857 26.776 1.00 89.31 327 GLN A C 1
ATOM 2598 O O . GLN A 1 327 ? -21.132 14.223 27.470 1.00 89.31 327 GLN A O 1
ATOM 2603 N N . ALA A 1 328 ? -19.043 14.976 27.102 1.00 92.38 328 ALA A N 1
ATOM 2604 C CA . ALA A 1 328 ? -18.472 14.402 28.313 1.00 92.38 328 ALA A CA 1
ATOM 2605 C C . ALA A 1 328 ? -19.037 15.080 29.568 1.00 92.38 328 ALA A C 1
ATOM 2607 O O . ALA A 1 328 ? -19.458 14.390 30.496 1.00 92.38 328 ALA A O 1
ATOM 2608 N N . TYR A 1 329 ? -19.146 16.412 29.572 1.00 94.88 329 TYR A N 1
ATOM 2609 C CA . TYR A 1 329 ? -19.741 17.155 30.686 1.00 94.88 329 TYR A CA 1
ATOM 2610 C C . TYR A 1 329 ? -21.229 16.855 30.885 1.00 94.88 329 TYR A C 1
ATOM 2612 O O . TYR A 1 329 ? -21.664 16.697 32.026 1.00 94.88 329 TYR A O 1
ATOM 2620 N N . LYS A 1 330 ? -22.008 16.693 29.807 1.00 93.56 330 LYS A N 1
ATOM 2621 C CA . LYS A 1 330 ? -23.417 16.264 29.899 1.00 93.56 330 LYS A CA 1
ATOM 2622 C C . LYS A 1 330 ? -23.553 14.907 30.583 1.00 93.56 330 LYS A C 1
ATOM 2624 O O . LYS A 1 330 ? -24.357 14.749 31.498 1.00 93.56 330 LYS A O 1
ATOM 2629 N N . LEU A 1 331 ? -22.746 13.929 30.168 1.00 94.06 331 LEU A N 1
ATOM 2630 C CA . LEU A 1 331 ? -22.726 12.611 30.802 1.00 94.06 331 LEU A CA 1
ATOM 2631 C C . LEU A 1 331 ? -22.220 12.691 32.251 1.00 94.06 331 LEU A C 1
ATOM 2633 O O . LEU A 1 331 ? -22.770 12.022 33.123 1.00 94.06 331 LEU A O 1
ATOM 2637 N N . MET A 1 332 ? -21.239 13.551 32.537 1.00 96.50 332 MET A N 1
ATOM 2638 C CA . MET A 1 332 ? -20.717 13.741 33.892 1.00 96.50 332 MET A CA 1
ATOM 2639 C C . MET A 1 332 ? -21.789 14.309 34.821 1.00 96.50 332 MET A C 1
ATOM 2641 O O . MET A 1 332 ? -21.934 13.838 35.945 1.00 96.50 332 MET A O 1
ATOM 2645 N N . ALA A 1 333 ? -22.594 15.261 34.345 1.00 96.38 333 ALA A N 1
ATOM 2646 C CA . ALA A 1 333 ? -23.703 15.813 35.113 1.00 96.38 333 ALA A CA 1
ATOM 2647 C C . ALA A 1 333 ? -24.718 14.729 35.509 1.00 96.38 333 ALA A C 1
ATOM 2649 O O . ALA A 1 333 ? -25.150 14.673 36.661 1.00 96.38 333 ALA A O 1
ATOM 2650 N N . VAL A 1 334 ? -25.038 13.822 34.578 1.00 95.88 334 VAL A N 1
ATOM 2651 C CA . VAL A 1 334 ? -25.908 12.666 34.841 1.00 95.88 334 VAL A CA 1
ATOM 2652 C C . VAL A 1 334 ? -25.290 11.735 35.888 1.00 95.88 334 VAL A C 1
ATOM 2654 O O . VAL A 1 334 ? -25.982 11.324 36.819 1.00 95.88 334 VAL A O 1
ATOM 2657 N N . ALA A 1 335 ? -23.992 11.434 35.782 1.00 96.50 335 ALA A N 1
ATOM 2658 C CA . ALA A 1 335 ? -23.291 10.605 36.762 1.00 96.50 335 ALA A CA 1
ATOM 2659 C C . ALA A 1 335 ? -23.296 11.246 38.164 1.00 96.50 335 ALA A C 1
ATOM 2661 O O . ALA A 1 335 ? -23.618 10.578 39.145 1.00 96.50 335 ALA A O 1
ATOM 2662 N N . MET A 1 336 ? -23.017 12.551 38.266 1.00 97.75 336 MET A N 1
ATOM 2663 C CA . MET A 1 336 ? -23.032 13.288 39.537 1.00 97.75 336 MET A CA 1
ATOM 2664 C C . MET A 1 336 ? -24.422 13.319 40.172 1.00 97.75 336 MET A C 1
ATOM 2666 O O . MET A 1 336 ? -24.546 13.115 41.379 1.00 97.75 336 MET A O 1
ATOM 2670 N N . GLN A 1 337 ? -25.477 13.492 39.372 1.00 96.38 337 GLN A N 1
ATOM 2671 C CA . GLN A 1 337 ? -26.853 13.427 39.862 1.00 96.38 337 GLN A CA 1
ATOM 2672 C C . GLN A 1 337 ? -27.186 12.039 40.429 1.00 96.38 337 GLN A C 1
ATOM 2674 O O . GLN A 1 337 ? -27.751 11.939 41.515 1.00 96.38 337 GLN A O 1
ATOM 2679 N N . GLN A 1 338 ? -26.787 10.9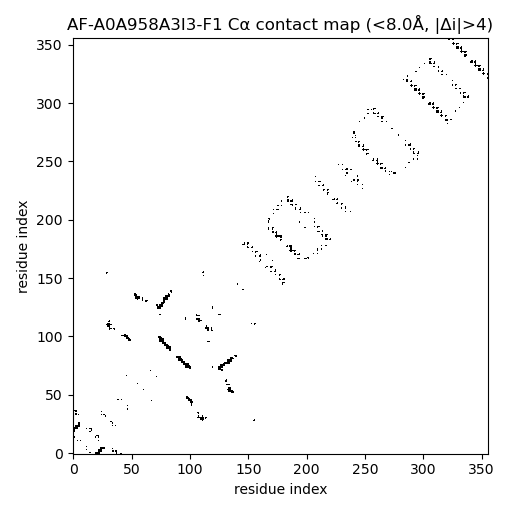64 39.740 1.00 95.06 338 GLN A N 1
ATOM 2680 C CA . GLN A 1 338 ? -26.978 9.587 40.218 1.00 95.06 338 GLN A CA 1
ATOM 2681 C C . GLN A 1 338 ? -26.187 9.278 41.502 1.00 95.06 338 GLN A C 1
ATOM 2683 O O . GLN A 1 338 ? -26.580 8.393 42.257 1.00 95.06 338 GLN A O 1
ATOM 2688 N N . LEU A 1 339 ? -25.105 10.017 41.770 1.00 96.44 339 LEU A N 1
ATOM 2689 C CA . LEU A 1 339 ? -24.314 9.938 43.004 1.00 96.44 339 LEU A CA 1
ATOM 2690 C C . LEU A 1 339 ? -24.834 10.847 44.133 1.00 96.44 339 LEU A C 1
ATOM 2692 O O . LEU A 1 339 ? -24.224 10.886 45.198 1.00 96.44 339 LEU A O 1
ATOM 2696 N N . GLY A 1 340 ? -25.916 11.605 43.918 1.00 96.12 340 GLY A N 1
ATOM 2697 C CA . GLY A 1 340 ? -26.432 12.570 44.899 1.00 96.12 340 GLY A CA 1
ATOM 2698 C C . GLY A 1 340 ? -25.581 13.840 45.043 1.00 96.12 340 GLY A C 1
ATOM 2699 O O . GLY A 1 340 ? -25.691 14.552 46.037 1.00 96.12 340 GLY A O 1
ATOM 2700 N N . ARG A 1 341 ? -24.720 14.140 44.062 1.00 96.69 341 ARG A N 1
ATOM 2701 C CA . ARG A 1 341 ? -23.828 15.310 44.044 1.00 96.69 341 ARG A CA 1
ATOM 2702 C C . ARG A 1 341 ? -24.426 16.446 43.209 1.00 96.69 341 ARG A C 1
ATOM 2704 O O . ARG A 1 341 ? -23.928 16.785 42.138 1.00 96.69 341 ARG A O 1
ATOM 2711 N N . GLU A 1 342 ? -25.519 17.033 43.689 1.00 95.06 342 GLU A N 1
ATOM 2712 C CA . GLU A 1 342 ? -26.321 18.002 42.918 1.00 95.06 342 GLU A CA 1
ATOM 2713 C C . GLU A 1 342 ? -25.545 19.258 42.493 1.00 95.06 342 GLU A C 1
ATOM 2715 O O . GLU A 1 342 ? -25.649 19.690 41.345 1.00 95.06 342 GLU A O 1
ATOM 2720 N N . GLN A 1 343 ? -24.719 19.824 43.380 1.00 96.25 343 GLN A N 1
ATOM 2721 C CA . GLN A 1 343 ? -23.916 21.014 43.061 1.00 96.25 343 GLN A CA 1
ATOM 2722 C C . GLN A 1 343 ? -22.907 20.739 41.936 1.00 96.25 343 GLN A C 1
ATOM 2724 O O . GLN A 1 343 ? -22.730 21.563 41.036 1.00 96.25 343 GLN A O 1
ATOM 2729 N N . ASP A 1 344 ? -22.292 19.556 41.945 1.00 96.12 344 ASP A N 1
ATOM 2730 C CA . ASP A 1 344 ? -21.351 19.142 40.904 1.00 96.12 344 ASP A CA 1
ATOM 2731 C C . ASP A 1 344 ? -22.064 18.883 39.573 1.00 96.12 344 ASP A C 1
ATOM 2733 O O . ASP A 1 344 ? -21.541 19.233 38.513 1.00 96.12 344 ASP A O 1
ATOM 2737 N N . ALA A 1 345 ? -23.284 18.337 39.615 1.00 95.44 345 ALA A N 1
ATOM 2738 C CA . ALA A 1 345 ? -24.111 18.154 38.427 1.00 95.44 345 ALA A CA 1
ATOM 2739 C C . ALA A 1 345 ? -24.463 19.498 37.763 1.00 95.44 345 ALA A C 1
ATOM 2741 O O . ALA A 1 345 ? -24.312 19.637 36.548 1.00 95.44 345 ALA A O 1
ATOM 2742 N N . VAL A 1 346 ? -24.862 20.508 38.549 1.00 95.94 346 VAL A N 1
ATOM 2743 C CA . VAL A 1 346 ? -25.137 21.869 38.047 1.00 95.94 346 VAL A CA 1
ATOM 2744 C C . VAL A 1 346 ? -23.892 22.474 37.400 1.00 95.94 346 VAL A C 1
ATOM 2746 O O . VAL A 1 346 ? -23.970 23.012 36.294 1.00 95.94 346 VAL A O 1
ATOM 2749 N N . ARG A 1 347 ? -22.728 22.337 38.044 1.00 95.38 347 ARG A N 1
ATOM 2750 C CA . ARG A 1 347 ? -21.460 22.831 37.495 1.00 95.38 347 ARG A CA 1
ATOM 2751 C C . ARG A 1 347 ? -21.113 22.165 36.162 1.00 95.38 347 ARG A C 1
ATOM 2753 O O . ARG A 1 347 ? -20.704 22.852 35.229 1.00 95.38 347 ARG A O 1
ATOM 2760 N N . CYS A 1 348 ? -21.301 20.850 36.047 1.00 94.12 348 CYS A N 1
ATOM 2761 C CA . CYS A 1 348 ? -21.067 20.127 34.794 1.00 94.12 348 CYS A CA 1
ATOM 2762 C C . CYS A 1 348 ? -22.007 20.605 33.674 1.00 94.12 348 CYS A C 1
ATOM 2764 O O . CYS A 1 348 ? -21.558 20.796 32.547 1.00 94.12 348 CYS A O 1
ATOM 2766 N N . TRP A 1 349 ? -23.282 20.874 33.977 1.00 93.69 349 TRP A N 1
ATOM 2767 C CA . TRP A 1 349 ? -24.218 21.447 33.002 1.00 93.69 349 TRP A CA 1
ATOM 2768 C C . TRP A 1 349 ? -23.804 22.840 32.519 1.00 93.69 349 TRP A C 1
ATOM 2770 O O . TRP A 1 349 ? -23.905 23.118 31.326 1.00 93.69 349 TRP A O 1
ATOM 2780 N N . GLN A 1 350 ? -23.310 23.696 33.415 1.00 93.25 350 GLN A N 1
ATOM 2781 C CA . GLN A 1 350 ? -22.803 25.024 33.049 1.00 93.25 350 GLN A CA 1
ATOM 2782 C C . GLN A 1 350 ? -21.578 24.929 32.131 1.00 93.25 350 GLN A C 1
ATOM 2784 O O . GLN A 1 350 ? -21.511 25.621 31.119 1.00 93.25 350 GLN A O 1
ATOM 2789 N N . LEU A 1 351 ? -20.633 24.035 32.442 1.00 91.81 351 LEU A N 1
ATOM 2790 C CA . LEU A 1 351 ? -19.457 23.798 31.599 1.00 91.81 351 LEU A CA 1
ATOM 2791 C C . LEU A 1 351 ? -19.851 23.287 30.208 1.00 91.81 351 LEU A C 1
ATOM 2793 O O . LEU A 1 351 ? -19.338 23.784 29.211 1.00 91.81 351 LEU A O 1
ATOM 2797 N N . ALA A 1 352 ? -20.832 22.384 30.127 1.00 88.25 352 ALA A N 1
ATOM 2798 C CA . ALA A 1 352 ? -21.342 21.892 28.849 1.00 88.25 352 ALA A CA 1
ATOM 2799 C C . ALA A 1 352 ? -21.983 22.985 27.969 1.00 88.25 352 ALA A C 1
ATOM 2801 O O . ALA A 1 352 ? -22.009 22.828 26.752 1.00 88.25 352 ALA A O 1
ATOM 2802 N N . GLN A 1 353 ? -22.527 24.061 28.551 1.00 83.88 353 GLN A N 1
ATOM 2803 C CA . GLN A 1 353 ? -23.121 25.183 27.803 1.00 83.88 353 GLN A CA 1
ATOM 2804 C C . GLN A 1 353 ? -22.094 26.237 27.380 1.00 83.88 353 GLN A C 1
ATOM 2806 O O . GLN A 1 353 ? -22.280 26.897 26.367 1.00 83.88 353 GLN A O 1
ATOM 2811 N N . ASN A 1 354 ? -21.013 26.398 28.144 1.00 76.81 354 ASN A N 1
ATOM 2812 C CA . ASN A 1 354 ? -19.965 27.371 27.834 1.00 76.81 354 ASN A CA 1
ATOM 2813 C C . ASN A 1 354 ? -18.998 26.885 26.739 1.00 76.81 354 ASN A C 1
ATOM 2815 O O . ASN A 1 354 ? -18.235 27.683 26.205 1.00 76.81 354 ASN A O 1
ATOM 2819 N N . GLU A 1 355 ? -19.003 25.583 26.439 1.00 66.19 355 GLU A N 1
ATOM 2820 C CA . GLU A 1 355 ? -18.152 24.950 25.420 1.00 66.19 355 GLU A CA 1
ATOM 2821 C C . GLU A 1 355 ? -18.889 24.602 24.106 1.00 66.19 355 GLU A C 1
ATOM 2823 O O . GLU A 1 355 ? -18.275 24.036 23.202 1.00 66.19 355 GLU A O 1
ATOM 2828 N N . SER A 1 356 ? -20.192 24.904 23.995 1.00 54.62 356 SER A N 1
ATOM 2829 C CA . SER A 1 356 ? -20.949 24.916 22.721 1.00 54.62 356 SER A CA 1
ATOM 2830 C C . SER A 1 356 ? -20.857 26.268 22.044 1.00 54.62 356 SER A C 1
ATOM 2832 O O . SER A 1 356 ? -20.714 26.276 20.802 1.00 54.62 356 SER A O 1
#

Nearest PDB structures (foldseek):
  7msp-assembly2_B  TM=7.772E-01  e=4.315E-10  Bacillus subtilis subsp. subtilis str. 168
  3fp3-assembly1_A  TM=4.588E-01  e=2.085E-04  Saccharomyces cerevisiae
  7dkh-assembly2_E  TM=4.928E-01  e=8.925E-04  Saccharomyces cerevisiae S288C
  8fgw-assembly1_D  TM=4.087E-01  e=3.821E-03  Homo sapiens
  4hnx-assembly1_A  TM=5.746E-01  e=3.234E-02  Saccharomyces cerevisiae S288C

Mean predicted aligned error: 6.8 Å

Sequence (356 aa):
IIVDTGSTDHTVQIARSFGAKVKYFRWVNDFAAARNESIKEAQGDWVFWMDADDRLSPETVTRLKQAVICGQADAYICRVVSQGQGPNQSSASVDHMRLFRNGLGLQFEQPIHEQIAPMAKRLGLTIAHTDITIDHLGYAADSETLKAKARRNRAVILQCLDQQPDNLYWRFHLGVNLYTLDDWAGAAENFEAVLNQPPGNLSAEQLYEALALMIAAYNNLAIPEKVEEALERALKLFSTRQHLWVLASKFYLSQNRAEKAISLLEYAKRLPTETDGMAWPQGTLETLLSRAYLQQAQSWYKQRNPSQMAEVLVRAIDIAPLAERNQAYKLMAVAMQQLGREQDAVRCWQLAQNES

Solvent-accessible surface area (backbone atoms only — not comparable to full-atom values): 19331 Å² total; per-residue (Å²): 118,43,62,42,57,72,81,87,65,64,61,66,61,54,42,42,75,74,68,41,55,74,44,80,41,82,71,75,66,32,54,15,61,52,52,40,56,46,56,75,70,57,84,53,73,56,46,74,68,78,62,99,51,52,45,74,50,77,66,30,53,52,48,51,52,48,51,64,72,67,51,88,47,47,28,32,31,26,37,36,35,34,69,40,92,54,102,82,45,69,68,48,73,48,79,41,76,37,39,32,51,48,93,73,77,74,44,48,41,53,49,64,92,52,42,41,61,70,46,36,56,77,72,70,51,46,73,38,81,55,92,38,54,34,42,34,63,66,64,89,62,54,74,65,58,50,29,53,51,26,56,58,49,42,58,39,39,49,59,51,33,75,77,39,78,82,42,47,69,49,32,43,53,42,14,56,27,27,43,63,65,70,37,29,65,64,11,30,55,25,26,48,62,33,67,78,41,83,63,80,91,57,50,73,65,55,55,50,49,38,47,55,52,29,32,51,22,27,54,76,70,69,38,64,70,58,27,50,54,45,43,57,51,44,49,71,77,43,65,80,47,46,68,55,33,52,52,46,19,53,52,29,46,76,70,72,36,20,69,65,16,39,57,32,41,62,50,34,71,71,44,75,94,74,89,80,87,76,81,72,65,89,63,53,66,38,46,53,43,20,54,25,27,50,52,41,24,54,51,26,54,76,69,70,34,38,68,64,20,38,59,36,30,52,58,20,44,77,51,25,53,68,82,62,27,28,64,40,26,50,53,36,16,54,22,27,48,73,70,71,35,56,72,60,15,54,51,24,48,53,52,25,62,76,42,108